Protein AF-A0A354ICP5-F1 (afdb_monomer_lite)

Structure (mmCIF, N/CA/C/O backbone):
data_AF-A0A354ICP5-F1
#
_entry.id   AF-A0A354ICP5-F1
#
loop_
_atom_site.group_PDB
_atom_site.id
_atom_site.type_symbol
_atom_site.label_atom_id
_atom_site.label_alt_id
_atom_site.label_comp_id
_atom_site.label_asym_id
_atom_site.label_entity_id
_atom_site.label_seq_id
_atom_site.pdbx_PDB_ins_code
_atom_site.Cartn_x
_atom_site.Cartn_y
_atom_site.Cartn_z
_atom_site.occupancy
_atom_site.B_iso_or_equiv
_atom_site.auth_seq_id
_atom_site.auth_comp_id
_atom_site.auth_asym_id
_atom_site.auth_atom_id
_atom_site.pdbx_PDB_model_num
ATOM 1 N N . MET A 1 1 ? 1.764 -1.851 -24.083 1.00 85.00 1 MET A N 1
ATOM 2 C CA . MET A 1 1 ? 2.693 -2.368 -23.046 1.00 85.00 1 MET A CA 1
ATOM 3 C C . MET A 1 1 ? 3.494 -3.613 -23.443 1.00 85.00 1 MET A C 1
ATOM 5 O O . MET A 1 1 ? 4.704 -3.567 -23.274 1.00 85.00 1 MET A O 1
ATOM 9 N N . ASP A 1 2 ? 2.930 -4.694 -24.004 1.00 88.31 2 ASP A N 1
ATOM 10 C CA . ASP A 1 2 ? 3.729 -5.892 -24.382 1.00 88.31 2 ASP A CA 1
ATOM 11 C C . ASP A 1 2 ? 4.904 -5.608 -25.337 1.00 88.31 2 ASP A C 1
ATOM 13 O O . ASP A 1 2 ? 5.975 -6.212 -25.232 1.00 88.31 2 ASP A O 1
ATOM 17 N N . SER A 1 3 ? 4.708 -4.691 -26.286 1.00 91.25 3 SER A N 1
ATOM 18 C CA . SER A 1 3 ? 5.751 -4.216 -27.202 1.00 91.25 3 SER A CA 1
ATOM 19 C C . SER A 1 3 ? 6.897 -3.532 -26.452 1.00 91.25 3 SER A C 1
ATOM 21 O O . SER A 1 3 ? 8.060 -3.849 -26.693 1.00 91.25 3 SER A O 1
ATOM 23 N N . ILE A 1 4 ? 6.563 -2.663 -25.498 1.00 94.25 4 ILE A N 1
ATOM 24 C CA . ILE A 1 4 ? 7.520 -1.958 -24.640 1.00 94.25 4 ILE A CA 1
ATOM 25 C C . ILE A 1 4 ? 8.274 -2.939 -23.759 1.00 94.25 4 ILE A C 1
ATOM 27 O O . ILE A 1 4 ? 9.495 -2.888 -23.717 1.00 94.25 4 ILE A O 1
ATOM 31 N N . LYS A 1 5 ? 7.584 -3.891 -23.122 1.00 94.50 5 LYS A N 1
ATOM 32 C CA . LYS A 1 5 ? 8.232 -4.918 -22.297 1.00 94.50 5 LYS A CA 1
ATOM 33 C C . LYS A 1 5 ? 9.340 -5.641 -23.066 1.00 94.50 5 LYS A C 1
ATOM 35 O O . LYS A 1 5 ? 10.443 -5.822 -22.556 1.00 94.50 5 LYS A O 1
ATOM 40 N N . LYS A 1 6 ? 9.066 -6.035 -24.315 1.00 95.38 6 LYS A N 1
ATOM 41 C CA . LYS A 1 6 ? 10.058 -6.688 -25.187 1.00 95.38 6 LYS A CA 1
ATOM 42 C C . LYS A 1 6 ? 11.230 -5.765 -25.530 1.00 95.38 6 LYS A C 1
ATOM 44 O O . LYS A 1 6 ? 12.368 -6.233 -25.542 1.00 95.38 6 LYS A O 1
ATOM 49 N N . ASP A 1 7 ? 10.962 -4.491 -25.808 1.00 96.88 7 ASP A N 1
ATOM 50 C CA . ASP A 1 7 ? 11.997 -3.492 -26.099 1.00 96.88 7 ASP A CA 1
ATOM 51 C C . ASP A 1 7 ? 12.900 -3.232 -24.886 1.00 96.88 7 ASP A C 1
ATOM 53 O O . ASP A 1 7 ? 14.121 -3.317 -24.988 1.00 96.88 7 ASP A O 1
ATOM 57 N N . VAL A 1 8 ? 12.305 -3.045 -23.708 1.00 96.31 8 VAL A N 1
ATOM 58 C CA . VAL A 1 8 ? 13.006 -2.849 -22.434 1.00 96.31 8 VAL A CA 1
ATOM 59 C C . VAL A 1 8 ? 13.931 -4.022 -22.134 1.00 96.31 8 VAL A C 1
ATOM 61 O O . VAL A 1 8 ? 15.121 -3.811 -21.924 1.00 96.31 8 VAL A O 1
ATOM 64 N N . ILE A 1 9 ? 13.430 -5.262 -22.202 1.00 94.88 9 ILE A N 1
ATOM 65 C CA . ILE A 1 9 ? 14.241 -6.475 -21.981 1.00 94.88 9 ILE A CA 1
ATOM 66 C C . ILE A 1 9 ? 15.421 -6.545 -22.960 1.00 94.88 9 ILE A C 1
ATOM 68 O O . ILE A 1 9 ? 16.498 -7.042 -22.625 1.00 94.88 9 ILE A O 1
ATOM 72 N N . LYS A 1 10 ? 15.237 -6.071 -24.196 1.00 96.31 10 LYS A N 1
ATOM 73 C CA . LYS A 1 10 ? 16.318 -6.003 -25.181 1.00 96.31 10 LYS A CA 1
ATOM 74 C C . LYS A 1 10 ? 17.339 -4.922 -24.813 1.00 96.31 10 LYS A C 1
ATOM 76 O O . LYS A 1 10 ? 18.534 -5.195 -24.905 1.00 96.31 10 LYS A O 1
ATOM 81 N N . LYS A 1 11 ? 16.886 -3.736 -24.401 1.00 96.38 11 LYS A N 1
ATOM 82 C CA . LYS A 1 11 ? 17.723 -2.581 -24.036 1.00 96.38 11 LYS A CA 1
ATOM 83 C C . LYS A 1 11 ? 18.520 -2.788 -22.746 1.00 96.38 11 LYS A C 1
ATOM 85 O O . LYS A 1 11 ? 19.596 -2.219 -22.620 1.00 96.38 11 LYS A O 1
ATOM 90 N N . THR A 1 12 ? 18.030 -3.603 -21.814 1.00 96.12 12 THR A N 1
ATOM 91 C CA . THR A 1 12 ? 18.660 -3.828 -20.498 1.00 96.12 12 THR A CA 1
ATOM 92 C C . THR A 1 12 ? 19.559 -5.061 -20.448 1.00 96.12 12 THR A C 1
ATOM 94 O O . THR A 1 12 ? 20.250 -5.294 -19.454 1.00 96.12 12 THR A O 1
ATOM 97 N N . ARG A 1 13 ? 19.563 -5.883 -21.502 1.00 93.69 13 ARG A N 1
ATOM 98 C CA . ARG A 1 13 ? 20.260 -7.171 -21.513 1.00 93.69 13 ARG A CA 1
ATOM 99 C C . ARG A 1 13 ? 21.758 -7.012 -21.237 1.00 93.69 13 ARG A C 1
ATOM 101 O O . ARG A 1 13 ? 22.462 -6.320 -21.966 1.00 93.69 13 ARG A O 1
ATOM 108 N N . GLY A 1 14 ? 22.250 -7.742 -20.235 1.00 89.56 14 GLY A N 1
ATOM 109 C CA . GLY A 1 14 ? 23.670 -7.766 -19.864 1.00 89.56 14 GLY A CA 1
ATOM 110 C C . GLY A 1 14 ? 24.150 -6.514 -19.126 1.00 89.56 14 GLY A C 1
ATOM 111 O O . GLY A 1 14 ? 25.340 -6.394 -18.849 1.00 89.56 14 GLY A O 1
ATOM 112 N N . MET A 1 15 ? 23.247 -5.587 -18.804 1.00 94.06 15 MET A N 1
ATOM 113 C CA . MET A 1 15 ? 23.554 -4.421 -17.986 1.00 94.06 15 MET A CA 1
ATOM 114 C C . MET A 1 15 ? 23.329 -4.739 -16.508 1.00 94.06 15 MET A C 1
ATOM 116 O O . MET A 1 15 ? 22.441 -5.512 -16.151 1.00 94.06 15 MET A O 1
ATOM 120 N N . LYS A 1 16 ? 24.118 -4.104 -15.639 1.00 94.31 16 LYS A N 1
ATOM 121 C CA . LYS A 1 16 ? 23.901 -4.164 -14.194 1.00 94.31 16 LYS A CA 1
ATOM 122 C C . LYS A 1 16 ? 22.658 -3.344 -13.831 1.00 94.31 16 LYS A C 1
ATOM 124 O O . LYS A 1 16 ? 22.527 -2.211 -14.296 1.00 94.31 16 LYS A O 1
ATOM 129 N N . VAL A 1 17 ? 21.784 -3.910 -13.001 1.00 95.19 17 VAL A N 1
ATOM 130 C CA . VAL A 1 17 ? 20.626 -3.196 -12.449 1.00 95.19 17 VAL A CA 1
ATOM 131 C C . VAL A 1 17 ? 21.116 -2.028 -11.591 1.00 95.19 17 VAL A C 1
ATOM 133 O O . VAL A 1 17 ? 22.043 -2.179 -10.792 1.00 95.19 17 VAL A O 1
ATOM 136 N N . THR A 1 18 ? 20.542 -0.848 -11.810 1.00 94.94 18 THR A N 1
ATOM 137 C CA . THR A 1 18 ? 20.852 0.361 -11.042 1.00 94.94 18 THR A CA 1
ATOM 138 C C . THR A 1 18 ? 19.911 0.498 -9.855 1.00 94.94 18 THR A C 1
ATOM 140 O O . THR A 1 18 ? 18.782 0.014 -9.882 1.00 94.94 18 THR A O 1
ATOM 143 N N . GLU A 1 19 ? 20.350 1.227 -8.832 1.00 94.62 19 GLU A N 1
ATOM 144 C CA . GLU A 1 19 ? 19.537 1.508 -7.646 1.00 94.62 19 GLU A CA 1
ATOM 145 C C . GLU A 1 19 ? 18.194 2.173 -7.991 1.00 94.62 19 GLU A C 1
ATOM 147 O O . GLU A 1 19 ? 17.163 1.825 -7.421 1.00 94.62 19 GLU A O 1
ATOM 152 N N . GLN A 1 20 ? 18.182 3.032 -9.017 1.00 94.81 20 GLN A N 1
ATOM 153 C CA . GLN A 1 20 ? 16.980 3.689 -9.540 1.00 94.81 20 GLN A CA 1
ATOM 154 C C . GLN A 1 20 ? 15.865 2.695 -9.918 1.00 94.81 20 GLN A C 1
ATOM 156 O O . GLN A 1 20 ? 14.687 2.988 -9.732 1.00 94.81 20 GLN A O 1
ATOM 161 N N . VAL A 1 21 ? 16.219 1.502 -10.413 1.00 97.06 21 VAL A N 1
ATOM 162 C CA . VAL A 1 21 ? 15.249 0.445 -10.739 1.00 97.06 21 VAL A CA 1
ATOM 163 C C . VAL A 1 21 ? 14.587 -0.083 -9.468 1.00 97.06 21 VAL A C 1
ATOM 165 O O . VAL A 1 21 ? 13.366 -0.220 -9.430 1.00 97.06 21 VAL A O 1
ATOM 168 N N . TYR A 1 22 ? 15.365 -0.351 -8.417 1.00 97.00 22 TYR A N 1
ATOM 169 C CA . TYR A 1 22 ? 14.824 -0.806 -7.135 1.00 97.00 22 TYR A CA 1
ATOM 170 C C . TYR A 1 22 ? 13.916 0.260 -6.517 1.00 97.00 22 TYR A C 1
ATOM 172 O O . TYR A 1 22 ? 12.808 -0.051 -6.082 1.00 97.00 22 TYR A O 1
ATOM 180 N N . ILE A 1 23 ? 14.352 1.522 -6.553 1.00 95.31 23 ILE A N 1
ATOM 181 C CA . ILE A 1 23 ? 13.591 2.667 -6.046 1.00 95.31 23 ILE A CA 1
ATOM 182 C C . ILE A 1 23 ? 12.271 2.829 -6.803 1.00 95.31 23 ILE A C 1
ATOM 184 O O . ILE A 1 23 ? 11.239 3.050 -6.174 1.00 95.31 23 ILE A O 1
ATOM 188 N N . ALA A 1 24 ? 12.258 2.635 -8.124 1.00 96.31 24 ALA A N 1
ATOM 189 C CA . ALA A 1 24 ? 11.028 2.657 -8.913 1.00 96.31 24 ALA A CA 1
ATOM 190 C C . ALA A 1 24 ? 10.014 1.609 -8.431 1.00 96.31 24 ALA A C 1
ATOM 192 O O . ALA A 1 24 ? 8.844 1.931 -8.233 1.00 96.31 24 ALA A O 1
ATOM 193 N N . ILE A 1 25 ? 10.459 0.371 -8.184 1.00 97.31 25 ILE A N 1
ATOM 194 C CA . ILE A 1 25 ? 9.589 -0.696 -7.664 1.00 97.31 25 ILE A CA 1
ATOM 195 C C . ILE A 1 25 ? 9.065 -0.321 -6.276 1.00 97.31 25 ILE A C 1
ATOM 197 O O . ILE A 1 25 ? 7.859 -0.367 -6.049 1.00 97.31 25 ILE A O 1
ATOM 201 N N . ILE A 1 26 ? 9.953 0.082 -5.364 1.00 95.19 26 ILE A N 1
ATOM 202 C CA . ILE A 1 26 ? 9.606 0.489 -3.994 1.00 95.19 26 ILE A CA 1
ATOM 203 C C . ILE A 1 26 ? 8.574 1.625 -4.020 1.00 95.19 26 ILE A C 1
ATOM 205 O O . ILE A 1 26 ? 7.560 1.550 -3.328 1.00 95.19 26 ILE A O 1
ATOM 209 N N . GLN A 1 27 ? 8.763 2.636 -4.870 1.00 93.88 27 GLN A N 1
ATOM 210 C CA . GLN A 1 27 ? 7.805 3.728 -5.017 1.00 93.88 27 GLN A CA 1
ATOM 211 C C . GLN A 1 27 ? 6.435 3.224 -5.483 1.00 93.88 27 GLN A C 1
ATOM 213 O O . GLN A 1 27 ? 5.415 3.665 -4.956 1.00 93.88 27 GLN A O 1
ATOM 218 N N . MET A 1 28 ? 6.380 2.280 -6.429 1.00 95.50 28 MET A N 1
ATOM 219 C CA . MET A 1 28 ? 5.103 1.704 -6.869 1.00 95.50 28 MET A CA 1
ATOM 220 C C . MET A 1 28 ? 4.397 0.969 -5.726 1.00 95.50 28 MET A C 1
ATOM 222 O O . MET A 1 28 ? 3.179 1.069 -5.599 1.00 95.50 28 MET A O 1
ATOM 226 N N . LEU A 1 29 ? 5.139 0.292 -4.846 1.00 94.06 29 LEU A N 1
ATOM 227 C CA . LEU A 1 29 ? 4.560 -0.345 -3.661 1.00 94.06 29 LEU A CA 1
ATOM 228 C C . LEU A 1 29 ? 4.037 0.682 -2.650 1.00 94.06 29 LEU A C 1
ATOM 230 O O . LEU A 1 29 ? 2.930 0.509 -2.144 1.00 94.06 29 LEU A O 1
ATOM 234 N N . LYS A 1 30 ? 4.764 1.783 -2.403 1.00 91.38 30 LYS A N 1
ATOM 235 C CA . LYS A 1 30 ? 4.275 2.894 -1.560 1.00 91.38 30 LYS A CA 1
ATOM 236 C C . LYS A 1 30 ? 2.955 3.455 -2.089 1.00 91.38 30 LYS A C 1
ATOM 238 O O . LYS A 1 30 ? 1.997 3.588 -1.331 1.00 91.38 30 LYS A O 1
ATOM 243 N N . LEU A 1 31 ? 2.882 3.711 -3.396 1.00 91.81 31 LEU A N 1
ATOM 244 C CA . LEU A 1 31 ? 1.667 4.210 -4.041 1.00 91.81 31 LEU A CA 1
ATOM 245 C C . LEU A 1 31 ? 0.528 3.190 -4.004 1.00 91.81 31 LEU A C 1
ATOM 247 O O . LEU A 1 31 ? -0.610 3.560 -3.736 1.00 91.81 31 LEU A O 1
ATOM 251 N N . SER A 1 32 ? 0.823 1.906 -4.217 1.00 91.69 32 SER A N 1
ATOM 252 C CA . SER A 1 32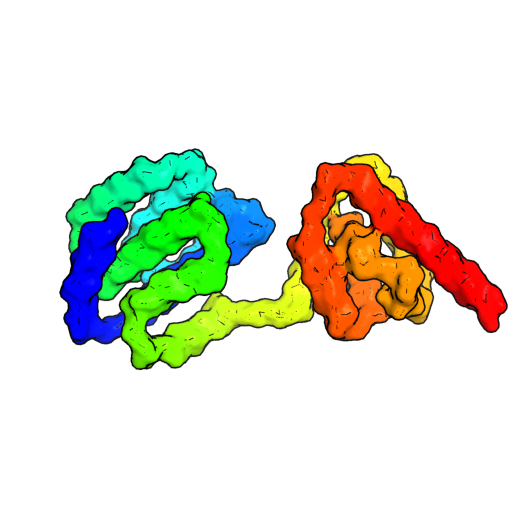 ? -0.163 0.830 -4.093 1.00 91.69 32 SER A CA 1
ATOM 253 C C . SER A 1 32 ? -0.734 0.745 -2.680 1.00 91.69 32 SER A C 1
ATOM 255 O O . SER A 1 32 ? -1.937 0.533 -2.527 1.00 91.69 32 SER A O 1
ATOM 257 N N . ARG A 1 33 ? 0.102 0.935 -1.654 1.00 86.88 33 ARG A N 1
ATOM 258 C CA . ARG A 1 33 ? -0.319 0.946 -0.251 1.00 86.88 33 ARG A CA 1
ATOM 259 C C . ARG A 1 33 ? -1.242 2.117 0.054 1.00 86.88 33 ARG A C 1
ATOM 261 O O . ARG A 1 33 ? -2.294 1.908 0.654 1.00 86.88 33 ARG A O 1
ATOM 268 N N . ALA A 1 34 ? -0.864 3.321 -0.377 1.00 84.56 34 ALA A N 1
ATOM 269 C CA . ALA A 1 34 ? -1.688 4.518 -0.227 1.00 84.56 34 ALA A CA 1
ATOM 270 C C . ALA A 1 34 ? -3.040 4.339 -0.935 1.00 84.56 34 ALA A C 1
ATOM 272 O O . ALA A 1 34 ? -4.093 4.488 -0.317 1.00 84.56 34 ALA A O 1
ATOM 273 N N . ALA A 1 35 ? -3.017 3.884 -2.193 1.00 83.06 35 ALA A N 1
ATOM 274 C CA . ALA A 1 35 ? -4.223 3.614 -2.969 1.00 83.06 35 ALA A CA 1
ATOM 275 C C . ALA A 1 35 ? -5.122 2.540 -2.333 1.00 83.06 35 ALA A C 1
ATOM 277 O O . ALA A 1 35 ? -6.344 2.640 -2.400 1.00 83.06 35 ALA A O 1
ATOM 278 N N . GLY A 1 36 ? -4.535 1.521 -1.699 1.00 76.94 36 GLY A N 1
ATOM 279 C CA . GLY A 1 36 ? -5.278 0.475 -0.999 1.00 76.94 36 GLY A CA 1
ATOM 280 C C . GLY A 1 36 ? -5.948 0.945 0.297 1.00 76.94 36 GLY A C 1
ATOM 281 O O . GLY A 1 36 ? -7.018 0.438 0.630 1.00 76.94 36 GLY A O 1
ATOM 282 N N . LYS A 1 37 ? -5.343 1.898 1.021 1.00 72.94 37 LYS A N 1
ATOM 283 C CA . LYS A 1 37 ? -5.894 2.459 2.269 1.00 72.94 37 LYS A CA 1
ATOM 284 C C . LYS A 1 37 ? -6.943 3.546 2.006 1.00 72.94 37 LYS A C 1
ATOM 286 O O . LYS A 1 37 ? -7.999 3.543 2.630 1.00 72.94 37 LYS A O 1
ATOM 291 N N . GLU A 1 38 ? -6.654 4.460 1.083 1.00 72.00 38 GLU A N 1
ATOM 292 C CA . GLU A 1 38 ? -7.381 5.731 0.924 1.00 72.00 38 GLU A CA 1
ATOM 293 C C . GLU A 1 38 ? -8.022 5.902 -0.467 1.00 72.00 38 GLU A C 1
ATOM 295 O O . GLU A 1 38 ? -8.708 6.890 -0.734 1.00 72.00 38 GLU A O 1
ATOM 300 N N . GLY A 1 39 ? -7.849 4.922 -1.359 1.00 77.62 39 GLY A N 1
ATOM 301 C CA . GLY A 1 39 ? -8.293 4.984 -2.751 1.00 77.62 39 GLY A CA 1
ATOM 302 C C . GLY A 1 39 ? -7.264 5.635 -3.680 1.00 77.62 39 GLY A C 1
ATOM 303 O O . GLY A 1 39 ? -6.326 6.300 -3.248 1.00 77.62 39 GLY A O 1
ATOM 304 N N . VAL A 1 40 ? -7.438 5.459 -4.995 1.00 84.94 40 VAL A N 1
ATOM 305 C CA . VAL A 1 40 ? -6.446 5.868 -6.015 1.00 84.94 40 VAL A CA 1
ATOM 306 C C . VAL A 1 40 ? -6.091 7.361 -5.997 1.00 84.94 40 VAL A C 1
ATOM 308 O O . VAL A 1 40 ? -4.965 7.711 -6.332 1.00 84.94 40 VAL A O 1
ATOM 311 N N . PHE A 1 41 ? -6.993 8.235 -5.536 1.00 84.75 41 PHE A N 1
ATOM 312 C CA . PHE A 1 41 ? -6.730 9.675 -5.400 1.00 84.75 41 PHE A CA 1
ATOM 313 C C . PHE A 1 41 ? -5.619 10.008 -4.394 1.00 84.75 41 PHE A C 1
ATOM 315 O O . PHE A 1 41 ? -4.968 11.043 -4.530 1.00 84.75 41 PHE A O 1
ATOM 322 N N . ALA A 1 42 ? -5.350 9.127 -3.426 1.00 82.62 42 ALA A N 1
ATOM 323 C CA . ALA A 1 42 ? -4.257 9.314 -2.476 1.00 82.62 42 ALA A CA 1
ATOM 324 C C . ALA A 1 42 ? -2.882 9.352 -3.166 1.00 82.62 42 ALA A C 1
ATOM 326 O O . ALA A 1 42 ? -1.968 10.018 -2.689 1.00 82.62 42 ALA A O 1
ATOM 327 N N . MET A 1 43 ? -2.743 8.711 -4.335 1.00 83.31 43 MET A N 1
ATOM 328 C CA . MET A 1 43 ? -1.510 8.754 -5.127 1.00 83.31 43 MET A CA 1
ATOM 329 C C . MET A 1 43 ? -1.199 10.164 -5.642 1.00 83.31 43 MET A C 1
ATOM 331 O O . MET A 1 43 ? -0.037 10.568 -5.673 1.00 83.31 43 MET A O 1
ATOM 335 N N . GLU A 1 44 ? -2.226 10.905 -6.070 1.00 82.06 44 GLU A N 1
ATOM 336 C CA . GLU A 1 44 ? -2.083 12.291 -6.526 1.00 82.06 44 GLU A CA 1
ATOM 337 C C . GLU A 1 44 ? -1.707 13.200 -5.355 1.00 82.06 44 GLU A C 1
ATOM 339 O O . GLU A 1 44 ? -0.754 13.966 -5.477 1.00 82.06 44 GLU A O 1
ATOM 344 N N . PHE A 1 45 ? -2.344 13.032 -4.196 1.00 75.75 45 PHE A N 1
ATOM 345 C CA . PHE A 1 45 ? -1.992 13.786 -2.993 1.00 75.75 45 PHE A CA 1
ATOM 346 C C . PHE A 1 45 ? -0.547 13.519 -2.528 1.00 75.75 45 PHE A C 1
ATOM 348 O O . PHE A 1 45 ? 0.209 14.447 -2.232 1.00 75.75 45 PHE A O 1
ATOM 355 N N . ASP A 1 46 ? -0.113 12.257 -2.497 1.00 74.88 46 ASP A N 1
ATOM 356 C CA . ASP A 1 46 ? 1.242 11.908 -2.061 1.00 74.88 46 ASP A CA 1
ATOM 357 C C . ASP A 1 46 ? 2.325 12.420 -3.019 1.00 74.88 46 ASP A C 1
ATOM 359 O O . ASP A 1 46 ? 3.342 12.952 -2.568 1.00 74.88 46 ASP A O 1
ATOM 363 N N . VAL A 1 47 ? 2.122 12.292 -4.333 1.00 73.44 47 VAL A N 1
ATOM 364 C CA . VAL A 1 47 ? 3.155 12.637 -5.324 1.00 73.44 47 VAL A CA 1
ATOM 365 C C . VAL A 1 47 ? 3.100 14.098 -5.748 1.00 73.44 47 VAL A C 1
ATOM 367 O O . VAL A 1 47 ? 4.147 14.729 -5.868 1.00 73.44 47 VAL A O 1
ATOM 370 N N . LEU A 1 48 ? 1.912 14.642 -6.002 1.00 71.12 48 LEU A N 1
ATOM 371 C CA . LEU A 1 48 ? 1.757 15.973 -6.595 1.00 71.12 48 LEU A CA 1
ATOM 372 C C . LEU A 1 48 ? 1.645 17.070 -5.543 1.00 71.12 48 LEU A C 1
ATOM 374 O O . LEU A 1 48 ? 2.228 18.135 -5.743 1.00 71.12 48 LEU A O 1
ATOM 378 N N . ASP A 1 49 ? 0.956 16.805 -4.434 1.00 68.00 49 ASP A N 1
ATOM 379 C CA . ASP A 1 49 ? 0.707 17.831 -3.416 1.00 68.00 49 ASP A CA 1
ATOM 380 C C . ASP A 1 49 ? 1.772 17.822 -2.313 1.00 68.00 49 ASP A C 1
ATOM 382 O O . ASP A 1 49 ? 2.189 18.883 -1.847 1.00 68.00 49 ASP A O 1
ATOM 386 N N . ASN A 1 50 ? 2.267 16.640 -1.933 1.00 70.44 50 ASN A N 1
ATOM 387 C CA . ASN A 1 50 ? 3.264 16.496 -0.866 1.00 70.44 50 ASN A CA 1
ATOM 388 C C . ASN A 1 50 ? 4.690 16.231 -1.359 1.00 70.44 50 ASN A C 1
ATOM 390 O O . ASN A 1 50 ? 5.603 16.157 -0.536 1.00 70.44 50 ASN A O 1
ATOM 394 N N . GLY A 1 51 ? 4.894 16.067 -2.671 1.00 65.81 51 GLY A N 1
ATOM 395 C CA . GLY A 1 51 ? 6.218 15.839 -3.251 1.00 65.81 51 GLY A CA 1
ATOM 396 C C . GLY A 1 51 ? 6.934 14.609 -2.688 1.00 65.81 51 GLY A C 1
ATOM 397 O O . GLY A 1 51 ? 8.159 14.594 -2.641 1.00 65.81 51 GLY A O 1
ATOM 398 N N . LYS A 1 52 ? 6.201 13.576 -2.245 1.00 75.69 52 LYS A N 1
ATOM 399 C CA . LYS A 1 52 ? 6.780 12.350 -1.660 1.00 75.69 52 LYS A CA 1
ATOM 400 C C . LYS A 1 52 ? 7.355 11.398 -2.715 1.00 75.69 52 LYS A C 1
ATOM 402 O O . LYS A 1 52 ? 7.386 10.184 -2.504 1.00 75.69 52 LYS A O 1
ATOM 407 N N . LEU A 1 53 ? 7.749 11.917 -3.874 1.00 81.81 53 LEU A N 1
ATOM 408 C CA . LEU A 1 53 ? 8.462 11.116 -4.851 1.00 81.81 53 LEU A CA 1
ATOM 409 C C . LEU A 1 53 ? 9.907 10.939 -4.380 1.00 81.81 53 LEU A C 1
ATOM 411 O O . LEU A 1 53 ? 10.519 11.882 -3.884 1.00 81.81 53 LEU A O 1
ATOM 415 N N . GLU A 1 54 ? 10.442 9.728 -4.512 1.00 83.94 54 GLU A N 1
ATOM 416 C CA . GLU A 1 54 ? 11.865 9.498 -4.264 1.00 83.94 54 GLU A CA 1
ATOM 417 C C . GLU A 1 54 ? 12.692 10.355 -5.245 1.00 83.94 54 GLU A C 1
ATOM 419 O O . GLU A 1 54 ? 12.419 10.293 -6.449 1.00 83.94 54 GLU A O 1
ATOM 424 N N . PRO A 1 55 ? 13.687 11.135 -4.777 1.00 84.38 55 PRO A N 1
ATOM 425 C CA . PRO A 1 55 ? 14.453 12.065 -5.617 1.00 84.38 55 PRO A CA 1
ATOM 426 C C . PRO A 1 55 ? 15.103 11.410 -6.838 1.00 84.38 55 PRO A C 1
ATOM 428 O O . PRO A 1 55 ? 15.286 12.027 -7.885 1.00 84.38 55 PRO A O 1
ATOM 431 N N . GLU A 1 56 ? 15.443 10.128 -6.724 1.00 87.94 56 GLU A N 1
ATOM 432 C CA . GLU A 1 56 ? 16.016 9.322 -7.794 1.00 87.94 56 GLU A CA 1
ATOM 433 C C . GLU A 1 56 ? 15.035 9.097 -8.962 1.00 87.94 56 GLU A C 1
ATOM 435 O O . GLU A 1 56 ? 15.446 8.593 -10.003 1.00 87.94 56 GLU A O 1
ATOM 440 N N . LEU A 1 57 ? 13.757 9.465 -8.820 1.00 87.31 57 LEU A N 1
ATOM 441 C CA . LEU A 1 57 ? 12.729 9.386 -9.860 1.00 87.31 57 LEU A CA 1
ATOM 442 C C . LEU A 1 57 ? 12.292 10.761 -10.397 1.00 87.31 57 LEU A C 1
ATOM 444 O O . LEU A 1 57 ? 11.389 10.814 -11.235 1.00 87.31 57 LEU A O 1
ATOM 448 N N . ASP A 1 58 ? 12.912 11.864 -9.963 1.00 82.56 58 ASP A N 1
ATOM 449 C CA . ASP A 1 58 ? 12.539 13.227 -10.382 1.00 82.56 58 ASP A CA 1
ATOM 450 C C . ASP A 1 58 ? 12.680 13.453 -11.901 1.00 82.56 58 ASP A C 1
ATOM 452 O O . ASP A 1 58 ? 11.965 14.259 -12.503 1.00 82.56 58 ASP A O 1
ATOM 456 N N . ASP A 1 59 ? 13.582 12.720 -12.554 1.00 81.94 59 ASP A N 1
ATOM 457 C CA . ASP A 1 59 ? 13.802 12.744 -14.002 1.00 81.94 59 ASP A CA 1
ATOM 458 C C . ASP A 1 59 ? 12.784 11.896 -14.792 1.00 81.94 59 ASP A C 1
ATOM 460 O O . ASP A 1 59 ? 12.672 12.008 -16.023 1.00 81.94 59 ASP A O 1
ATOM 464 N N . ILE A 1 60 ? 11.970 11.093 -14.101 1.00 84.25 60 ILE A N 1
ATOM 465 C CA . ILE A 1 60 ? 10.925 10.246 -14.682 1.00 84.25 60 ILE A CA 1
ATOM 466 C C . ILE A 1 60 ? 9.654 11.071 -14.891 1.00 84.25 60 ILE A C 1
ATOM 468 O O . ILE A 1 60 ? 8.601 10.874 -14.287 1.00 84.25 60 ILE A O 1
ATOM 472 N N . THR A 1 61 ? 9.751 12.003 -15.836 1.00 80.06 61 THR A N 1
ATOM 473 C CA . THR A 1 61 ? 8.710 12.997 -16.160 1.00 80.06 61 THR A CA 1
ATOM 474 C C . THR A 1 61 ? 7.337 12.418 -16.526 1.00 80.06 61 THR A C 1
ATOM 476 O O . THR A 1 61 ? 6.337 13.137 -16.495 1.00 80.06 61 THR A O 1
ATOM 479 N N . ILE A 1 62 ? 7.257 11.129 -16.875 1.00 86.00 62 ILE A N 1
ATOM 480 C CA . ILE A 1 62 ? 5.993 10.449 -17.187 1.00 86.00 62 ILE A CA 1
ATOM 481 C C . ILE A 1 62 ? 5.143 10.170 -15.941 1.00 86.00 62 ILE A C 1
ATOM 483 O O . ILE A 1 62 ? 3.924 10.048 -16.052 1.00 86.00 62 ILE A O 1
ATOM 487 N N . LEU A 1 63 ? 5.763 10.095 -14.762 1.00 87.81 63 LEU A N 1
ATOM 488 C CA . LEU A 1 63 ? 5.124 9.606 -13.547 1.00 87.81 63 LEU A CA 1
ATOM 489 C C . LEU A 1 63 ? 3.980 10.517 -13.052 1.00 87.81 63 LEU A C 1
ATOM 491 O O . LEU A 1 63 ? 2.869 10.005 -12.899 1.00 87.81 63 LEU A O 1
ATOM 495 N N . PRO A 1 64 ? 4.156 11.850 -12.909 1.00 88.31 64 PRO A N 1
ATOM 496 C CA . PRO A 1 64 ? 3.054 12.751 -12.547 1.00 88.31 64 PRO A CA 1
ATOM 497 C C . PRO A 1 64 ? 1.852 12.654 -13.494 1.00 88.31 64 PRO A C 1
ATOM 499 O O . PRO A 1 64 ? 0.699 12.672 -13.068 1.00 88.31 64 PRO A O 1
ATOM 502 N N . MET A 1 65 ? 2.120 12.539 -14.797 1.00 89.56 65 MET A N 1
ATOM 503 C CA . MET A 1 65 ? 1.080 12.440 -15.820 1.00 89.56 65 MET A CA 1
ATOM 504 C C . MET A 1 65 ? 0.331 11.110 -15.719 1.00 89.56 65 MET A C 1
ATOM 506 O O . MET A 1 65 ? -0.896 11.106 -15.747 1.00 89.56 65 MET A O 1
ATOM 510 N N . ALA A 1 66 ? 1.052 9.996 -15.577 1.00 92.62 66 ALA A N 1
ATOM 511 C CA . ALA A 1 66 ? 0.455 8.674 -15.443 1.00 92.62 66 ALA A CA 1
ATOM 512 C C . ALA A 1 66 ? -0.456 8.587 -14.204 1.00 92.62 66 ALA A C 1
ATOM 514 O O . ALA A 1 66 ? -1.576 8.086 -14.307 1.00 92.62 66 ALA A O 1
ATOM 515 N N . ILE A 1 67 ? -0.024 9.149 -13.068 1.00 91.44 67 ILE A N 1
ATOM 516 C CA . ILE A 1 67 ? -0.833 9.216 -11.841 1.00 91.44 67 ILE A CA 1
ATOM 517 C C . ILE A 1 67 ? -2.133 9.984 -12.091 1.00 91.44 67 ILE A C 1
ATOM 519 O O . ILE A 1 67 ? -3.205 9.464 -11.788 1.00 91.44 67 ILE A O 1
ATOM 523 N N . ARG A 1 68 ? -2.070 11.172 -12.710 1.00 89.75 68 ARG A N 1
ATOM 524 C CA . ARG A 1 68 ? -3.272 11.970 -13.028 1.00 89.75 68 ARG A CA 1
ATOM 525 C C . ARG A 1 68 ? -4.239 11.246 -13.947 1.00 89.75 68 ARG A C 1
ATOM 527 O O . ARG A 1 68 ? -5.447 11.355 -13.764 1.00 89.75 68 ARG A O 1
ATOM 534 N N . CYS A 1 69 ? -3.731 10.517 -14.940 1.00 90.75 69 CYS A N 1
ATOM 535 C CA . CYS A 1 69 ? -4.585 9.739 -15.830 1.00 90.75 69 CYS A CA 1
ATOM 536 C C . CYS A 1 69 ? -5.384 8.688 -15.046 1.00 90.75 69 CYS A C 1
ATOM 538 O O . CYS A 1 69 ? -6.600 8.609 -15.208 1.00 90.75 69 CYS A O 1
ATOM 540 N N . VAL A 1 70 ? -4.725 7.930 -14.166 1.00 90.19 70 VAL A N 1
ATOM 541 C CA . VAL A 1 70 ? -5.393 6.912 -13.342 1.00 90.19 70 VAL A CA 1
ATOM 542 C C . VAL A 1 70 ? -6.347 7.538 -12.323 1.00 90.19 70 VAL A C 1
ATOM 544 O O . VAL A 1 70 ? -7.498 7.114 -12.239 1.00 90.19 70 VAL A O 1
ATOM 547 N N . CYS A 1 71 ? -5.922 8.578 -11.599 1.00 88.12 71 CYS A N 1
ATOM 548 C CA . CYS A 1 71 ? -6.768 9.267 -10.616 1.00 88.12 71 CYS A CA 1
ATOM 549 C C . CYS A 1 71 ? -7.999 9.903 -11.278 1.00 88.12 71 CYS A C 1
ATOM 551 O O . CYS A 1 71 ? -9.098 9.853 -10.736 1.00 88.12 71 CYS A O 1
ATOM 553 N N . GLY A 1 72 ? -7.851 10.423 -12.498 1.00 87.12 72 GLY A N 1
ATOM 554 C CA . GLY A 1 72 ? -8.949 10.960 -13.301 1.00 87.12 72 GLY A CA 1
ATOM 555 C C . GLY A 1 72 ? -9.924 9.913 -13.852 1.00 87.12 72 GLY A C 1
ATOM 556 O O . GLY A 1 72 ? -10.837 10.286 -14.587 1.00 87.12 72 GLY A O 1
ATOM 557 N N . GLY A 1 73 ? -9.743 8.623 -13.545 1.00 86.31 73 GLY A N 1
ATOM 558 C CA . GLY A 1 73 ? -10.608 7.544 -14.024 1.00 86.31 73 GLY A CA 1
ATOM 559 C C . GLY A 1 73 ? -10.484 7.292 -15.527 1.00 86.31 73 GLY A C 1
ATOM 560 O O . GLY A 1 73 ? -11.463 6.913 -16.170 1.00 86.31 73 GLY A O 1
ATOM 561 N N . MET A 1 74 ? -9.306 7.546 -16.109 1.00 91.38 74 MET A N 1
ATOM 562 C CA . MET A 1 74 ? -9.059 7.282 -17.524 1.00 91.38 74 MET A CA 1
ATOM 563 C C . MET A 1 74 ? -9.240 5.796 -17.836 1.00 91.38 74 MET A C 1
ATOM 565 O O . MET A 1 74 ? -8.760 4.927 -17.110 1.00 91.38 74 MET A O 1
ATOM 569 N N . ASP A 1 75 ? -9.888 5.520 -18.964 1.00 91.94 75 ASP A N 1
ATOM 570 C CA . ASP A 1 75 ? -10.005 4.163 -19.481 1.00 91.94 75 ASP A CA 1
ATOM 571 C C . ASP A 1 75 ? -8.610 3.520 -19.691 1.00 91.94 75 ASP A C 1
ATOM 573 O O . ASP A 1 75 ? -7.709 4.173 -20.239 1.00 91.94 75 ASP A O 1
ATOM 577 N N . PRO A 1 76 ? -8.408 2.247 -19.298 1.00 89.81 76 PRO A N 1
ATOM 578 C CA . PRO A 1 76 ? -7.109 1.582 -19.390 1.00 89.81 76 PRO A CA 1
ATOM 579 C C . PRO A 1 76 ? -6.522 1.488 -20.805 1.00 89.81 76 PRO A C 1
ATOM 581 O O . PRO A 1 76 ? -5.297 1.451 -20.953 1.00 89.81 76 PRO A O 1
ATOM 584 N N . GLU A 1 77 ? -7.351 1.431 -21.851 1.00 92.50 77 GLU A N 1
ATOM 585 C CA . GLU A 1 77 ? -6.869 1.384 -23.235 1.00 92.50 77 GLU A CA 1
ATOM 586 C C . GLU A 1 77 ? -6.299 2.737 -23.656 1.00 92.50 77 GLU A C 1
ATOM 588 O O . GLU A 1 77 ? -5.191 2.796 -24.194 1.00 92.50 77 GLU A O 1
ATOM 593 N N . TRP A 1 78 ? -6.995 3.829 -23.324 1.00 93.81 78 TRP A N 1
ATOM 594 C CA . TRP A 1 78 ? -6.504 5.189 -23.566 1.00 93.81 78 TRP A CA 1
ATOM 595 C C . TRP A 1 78 ? -5.249 5.497 -22.751 1.00 93.81 78 TRP A C 1
ATOM 597 O O . TRP A 1 78 ? -4.299 6.072 -23.285 1.00 93.81 78 TRP A O 1
ATOM 607 N N . PHE A 1 79 ? -5.205 5.064 -21.488 1.00 93.62 79 PHE A N 1
ATOM 608 C CA . PHE A 1 79 ? -4.002 5.167 -20.665 1.00 93.62 79 PHE A CA 1
ATOM 609 C C . PHE A 1 79 ? -2.814 4.489 -21.351 1.00 93.62 79 PHE A C 1
ATOM 611 O O . PHE A 1 79 ? -1.758 5.103 -21.525 1.00 93.62 79 PHE A O 1
ATOM 618 N N . ARG A 1 80 ? -2.999 3.239 -21.792 1.00 92.56 80 ARG A N 1
ATOM 619 C CA . ARG A 1 80 ? -1.958 2.462 -22.467 1.00 92.56 80 ARG A CA 1
ATOM 620 C C . ARG A 1 80 ? -1.479 3.141 -23.743 1.00 92.56 80 ARG A C 1
ATOM 622 O O . ARG A 1 80 ? -0.275 3.222 -23.935 1.00 92.56 80 ARG A O 1
ATOM 629 N N . GLU A 1 81 ? -2.379 3.641 -24.583 1.00 94.44 81 GLU A N 1
ATOM 630 C CA . GLU A 1 81 ? -2.012 4.307 -25.840 1.00 94.44 81 GLU A CA 1
ATOM 631 C C . GLU A 1 81 ? -1.161 5.565 -25.597 1.00 94.44 81 GLU A C 1
ATOM 633 O O . GLU A 1 81 ? -0.138 5.782 -26.255 1.00 94.44 81 GLU A O 1
ATOM 638 N N . ILE A 1 82 ? -1.538 6.382 -24.605 1.00 93.94 82 ILE A N 1
ATOM 639 C CA . ILE A 1 82 ? -0.793 7.596 -24.248 1.00 93.94 82 ILE A CA 1
ATOM 640 C C . ILE A 1 82 ? 0.582 7.230 -23.683 1.00 93.94 82 ILE A C 1
ATOM 642 O O . ILE A 1 82 ? 1.585 7.810 -24.106 1.00 93.94 82 ILE A O 1
ATOM 646 N N . MET A 1 83 ? 0.645 6.278 -22.746 1.00 94.19 83 MET A N 1
ATOM 647 C CA . MET A 1 83 ? 1.911 5.833 -22.156 1.00 94.19 83 MET A CA 1
ATOM 648 C C . MET A 1 83 ? 2.825 5.207 -23.208 1.00 94.19 83 MET A C 1
ATOM 650 O O . MET A 1 83 ? 4.006 5.553 -23.272 1.00 94.19 83 MET A O 1
ATOM 654 N N . ASP A 1 84 ? 2.271 4.360 -24.079 1.00 93.88 84 ASP A N 1
ATOM 655 C CA . ASP A 1 84 ? 3.035 3.707 -25.132 1.00 93.88 84 ASP A CA 1
ATOM 656 C C . ASP A 1 84 ? 3.637 4.764 -26.076 1.00 93.88 84 ASP A C 1
ATOM 658 O O . ASP A 1 84 ? 4.841 4.764 -26.336 1.00 93.88 84 ASP A O 1
ATOM 662 N N . THR A 1 85 ? 2.835 5.742 -26.510 1.00 94.44 85 THR A N 1
ATOM 663 C CA . THR A 1 85 ? 3.301 6.864 -27.342 1.00 94.44 85 THR A CA 1
ATOM 664 C C . THR A 1 85 ? 4.411 7.662 -26.659 1.00 94.44 85 THR A C 1
ATOM 666 O O . THR A 1 85 ? 5.425 7.992 -27.276 1.00 94.44 85 THR A O 1
ATOM 669 N N . LYS A 1 86 ? 4.245 7.980 -25.372 1.00 93.75 86 LYS A N 1
ATOM 670 C CA . LYS A 1 86 ? 5.221 8.771 -24.611 1.00 93.75 86 LYS A CA 1
ATOM 671 C C . LYS A 1 86 ? 6.550 8.043 -24.459 1.00 93.75 86 LYS A C 1
ATOM 673 O O . LYS A 1 86 ? 7.590 8.680 -24.615 1.00 93.75 86 LYS A O 1
ATOM 678 N N . TYR A 1 87 ? 6.516 6.733 -24.225 1.00 94.75 87 TYR A N 1
ATOM 679 C CA . TYR A 1 87 ? 7.712 5.899 -24.192 1.00 94.75 87 TYR A CA 1
ATOM 680 C C . TYR A 1 87 ? 8.472 5.952 -25.521 1.00 94.75 87 TYR A C 1
ATOM 682 O O . TYR A 1 87 ? 9.665 6.243 -25.526 1.00 94.75 87 TYR A O 1
ATOM 690 N N . TRP A 1 88 ? 7.789 5.742 -26.651 1.00 95.62 88 TRP A N 1
ATOM 691 C CA . TRP A 1 88 ? 8.437 5.730 -27.969 1.00 95.62 88 TRP A CA 1
ATOM 692 C C . TRP A 1 88 ? 8.983 7.095 -28.393 1.00 95.62 88 TRP A C 1
ATOM 694 O O . TRP A 1 88 ? 10.019 7.154 -29.046 1.00 95.62 88 TRP A O 1
ATOM 704 N N . VAL A 1 89 ? 8.323 8.192 -28.012 1.00 94.81 89 VAL A N 1
ATOM 705 C CA . VAL A 1 89 ? 8.815 9.554 -28.289 1.00 94.81 89 VAL A CA 1
ATOM 706 C C . VAL A 1 89 ? 10.049 9.889 -27.451 1.00 94.81 89 VAL A C 1
ATOM 708 O O . VAL A 1 89 ? 10.965 10.541 -27.946 1.00 94.81 89 VAL A O 1
ATOM 711 N N . LYS A 1 90 ? 10.070 9.474 -26.180 1.00 93.69 90 LYS A N 1
ATOM 712 C CA . LYS A 1 90 ? 11.214 9.685 -25.283 1.00 93.69 90 LYS A CA 1
ATOM 713 C C . LYS A 1 90 ? 12.398 8.785 -25.649 1.00 93.69 90 LYS A C 1
ATOM 715 O O . LYS A 1 90 ? 13.534 9.202 -25.448 1.00 93.69 90 LYS A O 1
ATOM 720 N N . ASP A 1 91 ? 12.113 7.584 -26.152 1.00 95.06 91 ASP A N 1
ATOM 721 C CA . ASP A 1 91 ? 13.068 6.519 -26.472 1.00 95.06 91 ASP A CA 1
ATOM 722 C C . ASP A 1 91 ? 14.133 6.315 -25.373 1.00 95.06 91 ASP A C 1
ATOM 724 O O . ASP A 1 91 ? 15.336 6.443 -25.628 1.00 95.06 91 ASP A O 1
ATOM 728 N N . PRO A 1 92 ? 13.718 6.024 -24.122 1.00 94.44 92 PRO A N 1
ATOM 729 C CA . PRO A 1 92 ? 14.663 5.835 -23.028 1.00 94.44 92 PRO A CA 1
ATOM 730 C C . PRO A 1 92 ? 15.568 4.627 -23.307 1.00 94.44 92 PRO A C 1
ATOM 732 O O . PRO A 1 92 ? 15.168 3.667 -23.981 1.00 94.44 92 PRO A O 1
ATOM 735 N N . GLN A 1 93 ? 16.794 4.665 -22.782 1.00 94.88 93 GLN A N 1
ATOM 736 C CA . GLN A 1 93 ? 17.825 3.654 -23.046 1.00 94.88 93 GLN A CA 1
ATOM 737 C C . GLN A 1 93 ? 18.255 2.926 -21.769 1.00 94.88 93 GLN A C 1
ATOM 739 O O . GLN A 1 93 ? 18.199 3.468 -20.667 1.00 94.88 93 GLN A O 1
ATOM 744 N N . GLY A 1 94 ? 18.722 1.684 -21.917 1.00 95.56 94 GLY A N 1
ATOM 745 C CA . GLY A 1 94 ? 19.276 0.902 -20.810 1.00 95.56 94 GLY A CA 1
ATOM 746 C C . GLY A 1 94 ? 18.335 0.787 -19.606 1.00 95.56 94 GLY A C 1
ATOM 747 O O . GLY A 1 94 ? 17.165 0.445 -19.760 1.00 95.56 94 GLY A O 1
ATOM 748 N N . MET A 1 95 ? 18.846 1.072 -18.404 1.00 95.75 95 MET A N 1
ATOM 749 C CA . MET A 1 95 ? 18.064 0.988 -17.160 1.00 95.75 95 MET A CA 1
ATOM 750 C C . MET A 1 95 ? 17.003 2.088 -17.026 1.00 95.75 95 MET A C 1
ATOM 752 O O . MET A 1 95 ? 15.977 1.836 -16.403 1.00 95.75 95 MET A O 1
ATOM 756 N N . GLU A 1 96 ? 17.171 3.246 -17.677 1.00 95.06 96 GLU A N 1
ATOM 757 C CA . GLU A 1 96 ? 16.119 4.277 -17.731 1.00 95.06 96 GLU A CA 1
ATOM 758 C C . GLU A 1 96 ? 14.859 3.706 -18.400 1.00 95.06 96 GLU A C 1
ATOM 760 O O . GLU A 1 96 ? 13.750 3.879 -17.902 1.00 95.06 96 GLU A O 1
ATOM 765 N N . ALA A 1 97 ? 15.016 2.928 -19.481 1.00 95.81 97 ALA A N 1
ATOM 766 C CA . ALA A 1 97 ? 13.888 2.255 -20.130 1.00 95.81 97 ALA A CA 1
ATOM 767 C C . ALA A 1 97 ? 13.150 1.299 -19.182 1.00 95.81 97 ALA A C 1
ATOM 769 O O . ALA A 1 97 ? 11.921 1.216 -19.238 1.00 95.81 97 ALA A O 1
ATOM 770 N N . LEU A 1 98 ? 13.882 0.600 -18.310 1.00 96.81 98 LEU A N 1
ATOM 771 C CA . LEU A 1 98 ? 13.292 -0.285 -17.310 1.00 96.81 98 LEU A CA 1
ATOM 772 C C . LEU A 1 98 ? 12.529 0.490 -16.239 1.00 96.81 98 LEU A C 1
ATOM 774 O O . LEU A 1 98 ? 11.402 0.116 -15.927 1.00 96.81 98 LEU A O 1
ATOM 778 N N . VAL A 1 99 ? 13.100 1.586 -15.736 1.00 96.31 99 VAL A N 1
ATOM 779 C CA . VAL A 1 99 ? 12.433 2.472 -14.772 1.00 96.31 99 VAL A CA 1
ATOM 780 C C . VAL A 1 99 ? 11.133 3.024 -15.353 1.00 96.31 99 VAL A C 1
ATOM 782 O O . VAL A 1 99 ? 10.086 2.915 -14.719 1.00 96.31 99 VAL A O 1
ATOM 785 N N . TYR A 1 100 ? 11.159 3.528 -16.592 1.00 95.50 100 TYR A N 1
ATOM 786 C CA . TYR A 1 100 ? 9.950 3.997 -17.276 1.00 95.50 100 TYR A CA 1
ATOM 787 C C . TYR A 1 100 ? 8.886 2.900 -17.353 1.00 95.50 100 TYR A C 1
ATOM 789 O O . TYR A 1 100 ? 7.724 3.152 -17.040 1.00 95.50 100 TYR A O 1
ATOM 797 N N . TYR A 1 101 ? 9.268 1.683 -17.748 1.00 96.25 101 TYR A N 1
ATOM 798 C CA . TYR A 1 101 ? 8.329 0.568 -17.837 1.00 96.25 101 TYR A CA 1
ATOM 799 C C . TYR A 1 101 ? 7.746 0.178 -16.478 1.00 96.25 101 TYR A C 1
ATOM 801 O O . TYR A 1 101 ? 6.531 0.045 -16.378 1.00 96.25 101 TYR A O 1
ATOM 809 N N . ILE A 1 102 ? 8.573 0.064 -15.435 1.00 97.00 102 ILE A N 1
ATOM 810 C CA . ILE A 1 102 ? 8.127 -0.238 -14.065 1.00 97.00 102 ILE A CA 1
ATOM 811 C C . ILE A 1 102 ? 7.113 0.797 -13.583 1.00 97.00 102 ILE A C 1
ATOM 813 O O . ILE A 1 102 ? 6.064 0.425 -13.067 1.00 97.00 102 ILE A O 1
ATOM 817 N N . CYS A 1 103 ? 7.392 2.083 -13.789 1.00 95.62 103 CYS A N 1
ATOM 818 C CA . CYS A 1 103 ? 6.498 3.164 -13.390 1.00 95.62 103 CYS A CA 1
ATOM 819 C C . CYS A 1 103 ? 5.165 3.127 -14.155 1.00 95.62 103 CYS A C 1
ATOM 821 O O . CYS A 1 103 ? 4.101 3.258 -13.553 1.00 95.62 103 CYS A O 1
ATOM 823 N N . MET A 1 104 ? 5.201 2.928 -15.477 1.00 95.31 104 MET A N 1
ATOM 824 C CA . MET A 1 104 ? 3.990 2.862 -16.304 1.00 95.31 104 MET A CA 1
ATOM 825 C C . MET A 1 104 ? 3.134 1.630 -15.980 1.00 95.31 104 MET A C 1
ATOM 827 O O . MET A 1 104 ? 1.927 1.762 -15.773 1.00 95.31 104 MET A O 1
ATOM 831 N N . ASP A 1 105 ? 3.747 0.444 -15.942 1.00 95.69 105 ASP A N 1
ATOM 832 C CA . ASP A 1 105 ? 3.065 -0.826 -15.663 1.00 95.69 105 ASP A CA 1
ATOM 833 C C . ASP A 1 105 ? 2.551 -0.835 -14.219 1.00 95.69 105 ASP A C 1
ATOM 835 O O . ASP A 1 105 ? 1.393 -1.158 -13.966 1.00 95.69 105 ASP A O 1
ATOM 839 N N . GLY A 1 106 ? 3.366 -0.352 -13.277 1.00 96.38 106 GLY A N 1
ATOM 840 C CA . GLY A 1 106 ? 3.003 -0.238 -11.871 1.00 96.38 106 GLY A CA 1
ATOM 841 C C . GLY A 1 106 ? 1.788 0.654 -11.642 1.00 96.38 106 GLY A C 1
ATOM 842 O O . GLY A 1 106 ? 0.810 0.205 -11.047 1.00 96.38 106 GLY A O 1
ATOM 843 N N . ILE A 1 107 ? 1.785 1.875 -12.184 1.00 95.31 107 ILE A N 1
ATOM 844 C CA . ILE A 1 107 ? 0.623 2.774 -12.098 1.00 95.31 107 ILE A CA 1
ATOM 845 C C . ILE A 1 107 ? -0.609 2.156 -12.764 1.00 95.31 107 ILE A C 1
ATOM 847 O O . ILE A 1 107 ? -1.702 2.223 -12.200 1.00 95.31 107 ILE A O 1
ATOM 851 N N . SER A 1 108 ? -0.448 1.519 -13.930 1.00 94.81 108 SER A N 1
ATOM 852 C CA . SER A 1 108 ? -1.557 0.840 -14.607 1.00 94.81 108 SER A CA 1
ATOM 853 C C . SER A 1 108 ? -2.180 -0.238 -13.723 1.00 94.81 108 SER A C 1
ATOM 855 O O . SER A 1 108 ? -3.404 -0.359 -13.679 1.00 94.81 108 SER A O 1
ATOM 857 N N . MET A 1 109 ? -1.351 -1.033 -13.042 1.00 94.88 109 MET A N 1
ATOM 858 C CA . MET A 1 109 ? -1.805 -2.121 -12.180 1.00 94.88 109 MET A CA 1
ATOM 859 C C . MET A 1 109 ? -2.449 -1.606 -10.889 1.00 94.88 109 MET A C 1
ATOM 861 O O . MET A 1 109 ? -3.459 -2.158 -10.451 1.00 94.88 109 MET A O 1
ATOM 865 N N . ILE A 1 110 ? -1.930 -0.521 -10.310 1.00 94.06 110 ILE A N 1
ATOM 866 C CA . ILE A 1 110 ? -2.566 0.142 -9.162 1.00 94.06 110 ILE A CA 1
ATOM 867 C C . ILE A 1 110 ? -3.949 0.675 -9.559 1.00 94.06 110 ILE A C 1
ATOM 869 O O . ILE A 1 110 ? -4.912 0.479 -8.822 1.00 94.06 110 ILE A O 1
ATOM 873 N N . GLY A 1 111 ? -4.078 1.272 -10.748 1.00 89.62 111 GLY A N 1
ATOM 874 C CA . GLY A 1 111 ? -5.348 1.802 -11.252 1.00 89.62 111 GLY A CA 1
ATOM 875 C C . GLY A 1 111 ? -6.454 0.757 -11.415 1.00 89.62 111 GLY A C 1
ATOM 876 O O . GLY A 1 111 ? -7.626 1.078 -11.239 1.00 89.62 111 GLY A O 1
ATOM 877 N N . VAL A 1 112 ? -6.098 -0.502 -11.689 1.00 89.75 112 VAL A N 1
ATOM 878 C CA . VAL A 1 112 ? -7.057 -1.625 -11.735 1.00 89.75 112 VAL A CA 1
ATOM 879 C C . VAL A 1 112 ? -7.235 -2.329 -10.382 1.00 89.75 112 VAL A C 1
ATOM 881 O O . VAL A 1 112 ? -7.916 -3.350 -10.310 1.00 89.75 112 VAL A O 1
ATOM 884 N N . GLY A 1 113 ? -6.634 -1.806 -9.309 1.00 84.44 113 GLY A N 1
ATOM 885 C CA . GLY A 1 113 ? -6.768 -2.337 -7.951 1.00 84.44 113 GLY A CA 1
ATOM 886 C C . GLY A 1 113 ? -5.950 -3.601 -7.679 1.00 84.44 113 GLY A C 1
ATOM 887 O O . GLY A 1 113 ? -6.360 -4.428 -6.864 1.00 84.44 113 GLY A O 1
ATOM 888 N N . MET A 1 114 ? -4.811 -3.794 -8.356 1.00 87.19 114 MET A N 1
ATOM 889 C CA . MET A 1 114 ? -3.931 -4.933 -8.084 1.00 87.19 114 MET A CA 1
ATOM 890 C C . MET A 1 114 ? -3.416 -4.893 -6.632 1.00 87.19 114 MET A C 1
ATOM 892 O O . MET A 1 114 ? -2.872 -3.871 -6.213 1.00 87.19 114 MET A O 1
ATOM 896 N N . PRO A 1 115 ? -3.519 -5.994 -5.862 1.00 81.00 115 PRO A N 1
ATOM 897 C CA . PRO A 1 115 ? -2.960 -6.043 -4.512 1.00 81.00 115 PRO A CA 1
ATOM 898 C C . PRO A 1 115 ? -1.433 -5.852 -4.491 1.00 81.00 115 PRO A C 1
ATOM 900 O O . PRO A 1 115 ? -0.735 -6.438 -5.320 1.00 81.00 115 PRO A O 1
ATOM 903 N N . GLU A 1 116 ? -0.916 -5.129 -3.486 1.00 87.88 116 GLU A N 1
ATOM 904 C CA . GLU A 1 116 ? 0.515 -4.773 -3.323 1.00 87.88 116 GLU A CA 1
ATOM 905 C C . GLU A 1 116 ? 1.458 -5.976 -3.523 1.00 87.88 116 GLU A C 1
ATOM 907 O O . GLU A 1 116 ? 2.424 -5.900 -4.274 1.00 87.88 116 GLU A O 1
ATOM 912 N N . HIS A 1 117 ? 1.143 -7.129 -2.924 1.00 84.94 117 HIS A N 1
ATOM 913 C CA . HIS A 1 117 ? 1.980 -8.331 -3.017 1.00 84.94 117 HIS A CA 1
ATOM 914 C C . HIS A 1 117 ? 2.012 -8.964 -4.421 1.00 84.94 117 HIS A C 1
ATOM 916 O O . HIS A 1 117 ? 2.992 -9.613 -4.785 1.00 84.94 117 HIS A O 1
ATOM 922 N N . PHE A 1 118 ? 0.950 -8.817 -5.221 1.00 86.50 118 PHE A N 1
ATOM 923 C CA . PHE A 1 118 ? 0.964 -9.257 -6.620 1.00 86.50 118 PHE A CA 1
ATOM 924 C C . PHE A 1 118 ? 1.720 -8.267 -7.496 1.00 86.50 118 PHE A C 1
ATOM 926 O O . PHE A 1 118 ? 2.478 -8.694 -8.366 1.00 86.50 118 PHE A O 1
ATOM 933 N N . LEU A 1 119 ? 1.555 -6.971 -7.225 1.00 94.69 119 LEU A N 1
ATOM 934 C CA . LEU A 1 119 ? 2.297 -5.914 -7.894 1.00 94.69 119 LEU A CA 1
ATOM 935 C C . LEU A 1 119 ? 3.805 -6.082 -7.685 1.00 94.69 119 LEU A C 1
ATOM 937 O O . LEU A 1 119 ? 4.564 -6.061 -8.649 1.00 94.69 119 LEU A O 1
ATOM 941 N N . GLU A 1 120 ? 4.234 -6.337 -6.449 1.00 95.50 120 GLU A N 1
ATOM 942 C CA . GLU A 1 120 ? 5.636 -6.597 -6.131 1.00 95.50 120 GLU A CA 1
ATOM 943 C C . GLU A 1 120 ? 6.193 -7.755 -6.958 1.00 95.50 120 GLU A C 1
ATOM 945 O O . GLU A 1 120 ? 7.216 -7.606 -7.625 1.00 95.50 120 GLU A O 1
ATOM 950 N N . ARG A 1 121 ? 5.492 -8.894 -6.983 1.00 93.69 121 ARG A N 1
ATOM 951 C CA . ARG A 1 121 ? 5.912 -10.073 -7.755 1.00 93.69 121 ARG A CA 1
ATOM 952 C C . ARG A 1 121 ? 5.967 -9.800 -9.255 1.00 93.69 121 ARG A C 1
ATOM 954 O O . ARG A 1 121 ? 6.845 -10.324 -9.931 1.00 93.69 121 ARG A O 1
ATOM 961 N N . LEU A 1 122 ? 5.035 -9.006 -9.780 1.00 95.06 122 LEU A N 1
ATOM 962 C CA . LEU A 1 122 ? 5.022 -8.621 -11.189 1.00 95.06 122 LEU A CA 1
ATOM 963 C C . LEU A 1 122 ? 6.251 -7.777 -11.547 1.00 95.06 122 LEU A C 1
ATOM 965 O O . LEU A 1 122 ? 6.913 -8.056 -12.546 1.00 95.06 122 LEU A O 1
ATOM 969 N N . LEU A 1 123 ? 6.549 -6.758 -10.740 1.00 96.94 123 LEU A N 1
ATOM 970 C CA . LEU A 1 123 ? 7.626 -5.809 -11.016 1.00 96.94 123 LEU A CA 1
ATOM 971 C C . LEU A 1 123 ? 9.011 -6.420 -10.761 1.00 96.94 123 LEU A C 1
ATOM 973 O O . LEU A 1 123 ? 9.921 -6.236 -11.567 1.00 96.94 123 LEU A O 1
ATOM 977 N N . THR A 1 124 ? 9.166 -7.203 -9.692 1.00 96.69 124 THR A N 1
ATOM 978 C CA . THR A 1 124 ? 10.422 -7.908 -9.373 1.00 96.69 124 THR A CA 1
ATOM 979 C C . THR A 1 124 ? 10.738 -9.039 -10.346 1.00 96.69 124 THR A C 1
ATOM 981 O O . THR A 1 124 ? 11.908 -9.336 -10.551 1.00 96.69 124 THR A O 1
ATOM 984 N N . ALA A 1 125 ? 9.748 -9.598 -11.053 1.00 94.88 125 ALA A N 1
ATOM 985 C CA . ALA A 1 125 ? 9.992 -10.566 -12.129 1.00 94.88 125 ALA A CA 1
ATOM 986 C C . ALA A 1 125 ? 10.774 -9.986 -13.330 1.00 94.88 125 ALA A C 1
ATOM 988 O O . ALA A 1 125 ? 11.142 -10.724 -14.245 1.00 94.88 125 ALA A O 1
ATOM 989 N N . LEU A 1 126 ? 11.003 -8.668 -13.362 1.00 93.06 126 LEU A N 1
ATOM 990 C CA . LEU A 1 126 ? 11.880 -8.005 -14.331 1.00 93.06 126 LEU A CA 1
ATOM 991 C C . LEU A 1 126 ? 13.352 -7.993 -13.889 1.00 93.06 126 LEU A C 1
ATOM 993 O O . LEU A 1 126 ? 14.217 -7.628 -14.688 1.00 93.06 126 LEU A O 1
ATOM 997 N N . LEU A 1 127 ? 13.631 -8.350 -12.635 1.00 94.44 127 LEU A N 1
ATOM 998 C CA . LEU A 1 127 ? 14.968 -8.373 -12.058 1.00 94.44 127 LEU A CA 1
ATOM 999 C C . LEU A 1 127 ? 15.594 -9.770 -12.190 1.00 94.44 127 LEU A C 1
ATOM 1001 O O . LEU A 1 127 ? 14.885 -10.773 -12.106 1.00 94.44 127 LEU A O 1
ATOM 1005 N N . PRO A 1 128 ? 16.921 -9.858 -12.369 1.00 92.75 128 PRO A N 1
ATOM 1006 C CA . PRO A 1 128 ? 17.657 -11.100 -12.158 1.00 92.75 128 PRO A CA 1
ATOM 1007 C C . PRO A 1 128 ? 17.607 -11.538 -10.687 1.00 92.75 128 PRO A C 1
ATOM 1009 O O . PRO A 1 128 ? 17.629 -10.694 -9.788 1.00 92.75 128 PRO A O 1
ATOM 1012 N N . ASP A 1 129 ? 17.617 -12.848 -10.436 1.00 91.56 129 ASP A N 1
ATOM 1013 C CA . ASP A 1 129 ? 17.560 -13.411 -9.078 1.00 91.56 129 ASP A CA 1
ATOM 1014 C C . ASP A 1 129 ? 18.731 -12.931 -8.200 1.00 91.56 129 ASP A C 1
ATOM 1016 O O . ASP A 1 129 ? 18.590 -12.758 -6.988 1.00 91.56 129 ASP A O 1
ATOM 1020 N N . GLU A 1 130 ? 19.889 -12.649 -8.804 1.00 93.19 130 GLU A N 1
ATOM 1021 C CA . GLU A 1 130 ? 21.087 -12.180 -8.103 1.00 93.19 130 GLU A CA 1
ATOM 1022 C C . GLU A 1 130 ? 20.922 -10.777 -7.498 1.00 93.19 130 GLU A C 1
ATOM 1024 O O . GLU A 1 130 ? 21.660 -10.410 -6.583 1.00 93.19 130 GLU A O 1
ATOM 1029 N N . CYS A 1 131 ? 19.959 -9.995 -7.993 1.00 93.31 131 CYS A N 1
ATOM 1030 C CA . CYS A 1 131 ? 19.661 -8.644 -7.521 1.00 93.31 131 CYS A CA 1
ATOM 1031 C C . CYS A 1 131 ? 18.707 -8.626 -6.316 1.00 93.31 131 CYS A C 1
ATOM 1033 O O . CYS A 1 131 ? 18.597 -7.603 -5.639 1.00 93.31 131 CYS A O 1
ATOM 1035 N N . MET A 1 132 ? 18.036 -9.742 -6.017 1.00 94.44 132 MET A N 1
ATOM 1036 C CA . MET A 1 132 ? 17.009 -9.796 -4.974 1.00 94.44 132 MET A CA 1
ATOM 1037 C C . MET A 1 132 ? 17.518 -9.437 -3.569 1.00 94.44 132 MET A C 1
ATOM 1039 O O . MET A 1 132 ? 16.838 -8.666 -2.897 1.00 94.44 132 MET A O 1
ATOM 1043 N N . PRO A 1 133 ? 18.710 -9.875 -3.108 1.00 95.06 133 PRO A N 1
ATOM 1044 C CA . PRO A 1 133 ? 19.205 -9.478 -1.787 1.00 95.06 133 PRO A CA 1
ATOM 1045 C C . PRO A 1 133 ? 19.414 -7.964 -1.640 1.00 95.06 133 PRO A C 1
ATOM 1047 O O . PRO A 1 133 ? 19.197 -7.405 -0.567 1.00 95.06 133 PRO A O 1
ATOM 1050 N N . GLU A 1 134 ? 19.842 -7.290 -2.711 1.00 95.62 134 GLU A N 1
ATOM 1051 C CA . GLU A 1 134 ? 20.039 -5.838 -2.715 1.00 95.62 134 GLU A CA 1
ATOM 1052 C C . GLU A 1 134 ? 18.701 -5.094 -2.731 1.00 95.62 134 GLU A C 1
ATOM 1054 O O . GLU A 1 134 ? 18.532 -4.126 -1.986 1.00 95.62 134 GLU A O 1
ATOM 1059 N N . TYR A 1 135 ? 17.744 -5.584 -3.524 1.00 95.75 135 TYR A N 1
ATOM 1060 C CA . TYR A 1 135 ? 16.374 -5.081 -3.541 1.00 95.75 135 TYR A CA 1
ATOM 1061 C C . TYR A 1 135 ? 15.714 -5.177 -2.159 1.00 95.75 135 TYR A C 1
ATOM 1063 O O . TYR A 1 135 ? 15.221 -4.167 -1.665 1.00 95.75 135 TYR A O 1
ATOM 1071 N N . GLU A 1 136 ? 15.753 -6.345 -1.508 1.00 93.56 136 GLU A N 1
ATOM 1072 C CA . GLU A 1 136 ? 15.141 -6.535 -0.184 1.00 93.56 136 GLU A CA 1
ATOM 1073 C C . GLU A 1 136 ? 15.780 -5.624 0.869 1.00 93.56 136 GLU A C 1
ATOM 1075 O O . GLU A 1 136 ? 15.071 -4.972 1.631 1.00 93.56 136 GLU A O 1
ATOM 1080 N N . ARG A 1 137 ? 17.114 -5.478 0.855 1.00 94.38 137 ARG A N 1
ATOM 1081 C CA . ARG A 1 137 ? 17.819 -4.548 1.752 1.00 94.38 137 ARG A CA 1
ATOM 1082 C C . ARG A 1 137 ? 17.318 -3.109 1.587 1.00 94.38 137 ARG A C 1
ATOM 1084 O O . ARG A 1 137 ? 17.058 -2.429 2.575 1.00 94.38 137 ARG A O 1
ATOM 1091 N N . LEU A 1 138 ? 17.208 -2.629 0.346 1.00 93.75 138 LEU A N 1
ATOM 1092 C CA . LEU A 1 138 ? 16.732 -1.270 0.060 1.00 93.75 138 LEU A CA 1
ATOM 1093 C C . LEU A 1 138 ? 15.246 -1.100 0.378 1.00 93.75 138 LEU A C 1
ATOM 1095 O O . LEU A 1 138 ? 14.836 -0.042 0.853 1.00 93.75 138 LEU A O 1
ATOM 1099 N N . LYS A 1 139 ? 14.438 -2.135 0.142 1.00 92.94 139 LYS A N 1
ATOM 1100 C CA . LYS A 1 139 ? 13.021 -2.156 0.497 1.00 92.94 139 LYS A CA 1
ATOM 1101 C C . LYS A 1 139 ? 12.840 -2.031 2.006 1.00 92.94 139 LYS A C 1
ATOM 1103 O O . LYS A 1 139 ? 12.051 -1.197 2.428 1.00 92.94 139 LYS A O 1
ATOM 1108 N N . GLU A 1 140 ? 13.582 -2.788 2.809 1.00 89.56 140 GLU A N 1
ATOM 1109 C CA . GLU A 1 140 ? 13.550 -2.674 4.274 1.00 89.56 140 GLU A CA 1
ATOM 1110 C C . GLU A 1 140 ? 13.963 -1.274 4.756 1.00 89.56 140 GLU A C 1
ATOM 1112 O O . GLU A 1 140 ? 13.347 -0.730 5.669 1.00 89.56 140 GLU A O 1
ATOM 1117 N N . GLU A 1 141 ? 14.963 -0.662 4.116 1.00 89.81 141 GLU A N 1
ATOM 1118 C CA . GLU A 1 141 ? 15.453 0.682 4.448 1.00 89.81 141 GLU A CA 1
ATOM 1119 C C . GLU A 1 141 ? 14.439 1.790 4.102 1.00 89.81 141 GLU A C 1
ATOM 1121 O O . GLU A 1 141 ? 14.219 2.713 4.887 1.00 89.81 141 GLU A O 1
ATOM 1126 N N . ARG A 1 142 ? 13.813 1.715 2.921 1.00 85.88 142 ARG A N 1
ATOM 1127 C CA . ARG A 1 142 ? 12.966 2.787 2.358 1.00 85.88 142 ARG A CA 1
ATOM 1128 C C . ARG A 1 142 ? 11.470 2.576 2.591 1.00 85.88 142 ARG A C 1
ATOM 1130 O O . ARG A 1 142 ? 10.694 3.530 2.505 1.00 85.88 142 ARG A O 1
ATOM 1137 N N . MET A 1 143 ? 11.056 1.343 2.847 1.00 83.88 143 MET A N 1
ATOM 1138 C CA . MET A 1 143 ? 9.710 0.929 3.242 1.00 83.88 143 MET A CA 1
ATOM 1139 C C . MET A 1 143 ? 9.817 0.015 4.462 1.00 83.88 143 MET A C 1
ATOM 1141 O O . MET A 1 143 ? 9.472 -1.171 4.365 1.00 83.88 143 MET A O 1
ATOM 1145 N N . PRO A 1 144 ? 10.269 0.546 5.614 1.00 76.31 144 PRO A N 1
ATOM 1146 C CA . PRO A 1 144 ? 10.280 -0.238 6.833 1.00 76.31 144 PRO A CA 1
ATOM 1147 C C . PRO A 1 144 ? 8.878 -0.805 7.042 1.00 76.31 144 PRO A C 1
ATOM 1149 O O . PRO A 1 144 ? 7.868 -0.099 6.909 1.00 76.31 144 PRO A O 1
ATOM 1152 N N . GLN A 1 145 ? 8.807 -2.116 7.274 1.00 69.25 145 GLN A N 1
ATOM 1153 C CA . GLN A 1 145 ? 7.551 -2.718 7.682 1.00 69.25 145 GLN A CA 1
ATOM 1154 C C . GLN A 1 145 ? 7.144 -2.015 8.965 1.00 69.25 145 GLN A C 1
ATOM 1156 O O . GLN A 1 145 ? 7.873 -2.077 9.954 1.00 69.25 145 GLN A O 1
ATOM 1161 N N . GLN A 1 146 ? 6.006 -1.323 8.919 1.00 67.19 146 GLN A N 1
ATOM 1162 C CA . GLN A 1 146 ? 5.460 -0.729 10.121 1.00 67.19 146 GLN A CA 1
ATOM 1163 C C . GLN A 1 146 ? 5.256 -1.865 11.114 1.00 67.19 146 GLN A C 1
ATOM 1165 O O . GLN A 1 146 ? 4.614 -2.878 10.809 1.00 67.19 146 GLN A O 1
ATOM 1170 N N . THR A 1 147 ? 5.844 -1.710 12.288 1.00 75.19 147 THR A N 1
ATOM 1171 C CA . THR A 1 147 ? 5.559 -2.596 13.405 1.00 75.19 147 THR A CA 1
ATOM 1172 C C . THR A 1 147 ? 4.062 -2.547 13.695 1.00 75.19 147 THR A C 1
ATOM 1174 O O . THR A 1 147 ? 3.378 -1.560 13.410 1.00 75.19 147 THR A O 1
ATOM 1177 N N . MET A 1 148 ? 3.521 -3.625 14.262 1.00 71.00 148 MET A N 1
ATOM 1178 C CA . MET A 1 148 ? 2.114 -3.640 14.667 1.00 71.00 148 MET A CA 1
ATOM 1179 C C . MET A 1 148 ? 1.810 -2.465 15.610 1.00 71.00 148 MET A C 1
ATOM 1181 O O . MET A 1 148 ? 0.734 -1.877 15.552 1.00 71.00 148 MET A O 1
ATOM 1185 N N . GLU A 1 149 ? 2.780 -2.096 16.443 1.00 76.19 149 GLU A N 1
ATOM 1186 C CA . GLU A 1 149 ? 2.750 -0.936 17.321 1.00 76.19 149 GLU A CA 1
ATOM 1187 C C . GLU A 1 149 ? 2.585 0.384 16.557 1.00 76.19 149 GLU A C 1
ATOM 1189 O O . GLU A 1 149 ? 1.689 1.151 16.899 1.00 76.19 149 GLU A O 1
ATOM 1194 N N . GLU A 1 150 ? 3.376 0.629 15.510 1.00 78.50 150 GLU A N 1
ATOM 1195 C CA . GLU A 1 150 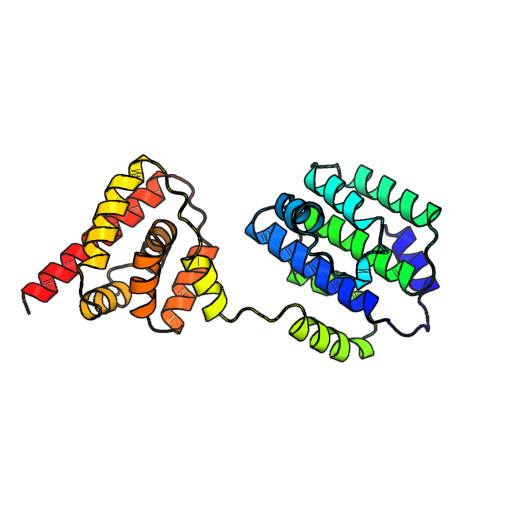? 3.268 1.840 14.679 1.00 78.50 150 GLU A CA 1
ATOM 1196 C C . GLU A 1 150 ? 1.928 1.911 13.943 1.00 78.50 150 GLU A C 1
ATOM 1198 O O . GLU A 1 150 ? 1.301 2.966 13.908 1.00 78.50 150 GLU A O 1
ATOM 1203 N N . ILE A 1 151 ? 1.443 0.783 13.414 1.00 77.94 151 ILE A N 1
ATOM 1204 C CA . ILE A 1 151 ? 0.140 0.723 12.735 1.00 77.94 151 ILE A CA 1
ATOM 1205 C C . ILE A 1 151 ? -0.999 1.035 13.715 1.00 77.94 151 ILE A C 1
ATOM 1207 O O . ILE A 1 151 ? -1.932 1.771 13.392 1.00 77.94 151 ILE A O 1
ATOM 1211 N N . ILE A 1 152 ? -0.935 0.473 14.925 1.00 81.50 152 ILE A N 1
ATOM 1212 C CA . ILE A 1 152 ? -1.906 0.765 15.981 1.00 81.50 152 ILE A CA 1
ATOM 1213 C C . ILE A 1 152 ? -1.826 2.240 16.381 1.00 81.50 152 ILE A C 1
ATOM 1215 O O . ILE A 1 152 ? -2.869 2.853 16.602 1.00 81.50 152 ILE A O 1
ATOM 1219 N N . GLU A 1 153 ? -0.627 2.816 16.475 1.00 85.06 153 GLU A N 1
ATOM 1220 C CA . GLU A 1 153 ? -0.453 4.229 16.806 1.00 85.06 153 GLU A CA 1
ATOM 1221 C C . GLU A 1 153 ? -1.048 5.138 15.722 1.00 85.06 153 GLU A C 1
ATOM 1223 O O . GLU A 1 153 ? -1.827 6.023 16.064 1.00 85.06 153 GLU A O 1
ATOM 1228 N N . GLU A 1 154 ? -0.819 4.868 14.434 1.00 82.56 154 GLU A N 1
ATOM 1229 C CA . GLU A 1 154 ? -1.480 5.595 13.336 1.00 82.56 154 GLU A CA 1
ATOM 1230 C C . GLU A 1 154 ? -3.008 5.530 13.443 1.00 82.56 154 GLU A C 1
ATOM 1232 O O . GLU A 1 154 ? -3.675 6.563 13.461 1.00 82.56 154 GLU A O 1
ATOM 1237 N N . PHE A 1 155 ? -3.572 4.333 13.622 1.00 84.69 155 PHE A N 1
ATOM 1238 C CA . PHE A 1 155 ? -5.018 4.155 13.783 1.00 84.69 155 PHE A CA 1
ATOM 1239 C C . PHE A 1 155 ? -5.586 4.887 15.011 1.00 84.69 155 PHE A C 1
ATOM 1241 O O . PHE A 1 155 ? -6.738 5.338 15.031 1.00 84.69 155 PHE A O 1
ATOM 1248 N N . ILE A 1 156 ? -4.799 4.994 16.077 1.00 87.06 156 ILE A N 1
ATOM 1249 C CA . ILE A 1 156 ? -5.179 5.749 17.266 1.00 87.06 156 ILE A CA 1
ATOM 1250 C C . ILE A 1 156 ? -5.249 7.253 16.972 1.00 87.06 156 ILE A C 1
ATOM 1252 O O . ILE A 1 156 ? -6.122 7.928 17.520 1.00 87.06 156 ILE A O 1
ATOM 1256 N N . GLU A 1 157 ? -4.337 7.767 16.151 1.00 85.75 157 GLU A N 1
ATOM 1257 C CA . GLU A 1 157 ? -4.279 9.177 15.756 1.00 85.75 157 GLU A CA 1
ATOM 1258 C C . GLU A 1 157 ? -5.360 9.548 14.723 1.00 85.75 157 GLU A C 1
ATOM 1260 O O . GLU A 1 157 ? -5.749 10.712 14.652 1.00 85.75 157 GLU A O 1
ATOM 1265 N N . GLU A 1 158 ? -5.894 8.580 13.969 1.00 81.12 158 GLU A N 1
ATOM 1266 C CA . GLU A 1 158 ? -7.000 8.804 13.029 1.00 81.12 158 GLU A CA 1
ATOM 1267 C C . GLU A 1 158 ? -8.260 9.341 13.722 1.00 81.12 158 GLU A C 1
ATOM 1269 O O . GLU A 1 158 ? -8.781 8.740 14.675 1.00 81.12 158 GLU A O 1
ATOM 1274 N N . GLU A 1 159 ? -8.818 10.430 13.182 1.00 79.25 159 GLU A N 1
ATOM 1275 C CA . GLU A 1 159 ? -10.081 10.960 13.685 1.00 79.25 159 GLU A CA 1
ATOM 1276 C C . GLU A 1 159 ? -11.286 10.149 13.190 1.00 79.25 159 GLU A C 1
ATOM 1278 O O . GLU A 1 159 ? -11.407 9.851 11.998 1.00 79.25 159 GLU A O 1
ATOM 1283 N N . PRO A 1 160 ? -12.221 9.792 14.088 1.00 81.75 160 PRO A N 1
ATOM 1284 C CA . PRO A 1 160 ? -13.304 8.891 13.758 1.00 81.75 160 PRO A CA 1
ATOM 1285 C C . PRO A 1 160 ? -14.349 9.607 12.894 1.00 81.75 160 PRO A C 1
ATOM 1287 O O . PRO A 1 160 ? -14.977 10.587 13.310 1.00 81.75 160 PRO A O 1
ATOM 1290 N N . HIS A 1 161 ? -14.602 9.072 11.701 1.00 77.50 161 HIS A N 1
ATOM 1291 C CA . HIS A 1 161 ? -15.703 9.518 10.854 1.00 77.50 161 HIS A CA 1
ATOM 1292 C C . HIS A 1 161 ? -16.982 8.739 11.188 1.00 77.50 161 HIS A C 1
ATOM 1294 O O . HIS A 1 161 ? -17.224 7.656 10.656 1.00 77.50 161 HIS A O 1
ATOM 1300 N N . ILE A 1 162 ? -17.798 9.279 12.100 1.00 79.75 162 ILE A N 1
ATOM 1301 C CA . ILE A 1 162 ? -19.020 8.610 12.571 1.00 79.75 162 ILE A CA 1
ATOM 1302 C C . ILE A 1 162 ? -20.310 9.293 12.096 1.00 79.75 162 IL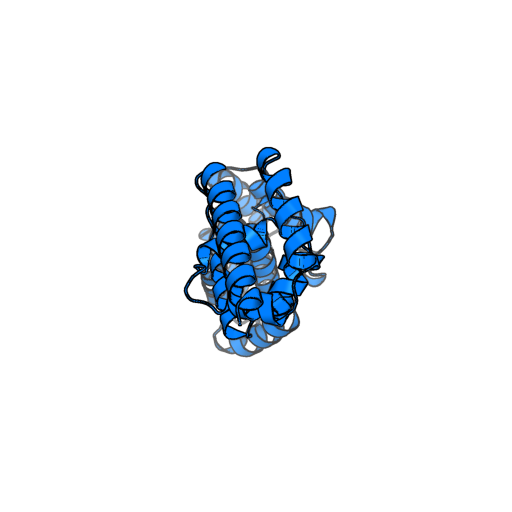E A C 1
ATOM 1304 O O . ILE A 1 162 ? -20.367 10.524 12.009 1.00 79.75 162 ILE A O 1
ATOM 1308 N N . PRO A 1 163 ? -21.395 8.529 11.859 1.00 79.81 163 PRO A N 1
ATOM 1309 C CA . PRO A 1 163 ? -22.710 9.107 11.610 1.00 79.81 163 PRO A CA 1
ATOM 1310 C C . PRO A 1 163 ? -23.168 9.983 12.781 1.00 79.81 163 PRO A C 1
ATOM 1312 O O . PRO A 1 163 ? -23.028 9.612 13.947 1.00 79.81 163 PRO A O 1
ATOM 1315 N N . ARG A 1 164 ? -23.801 11.124 12.478 1.00 81.56 164 ARG A N 1
ATOM 1316 C CA . ARG A 1 164 ? -24.235 12.113 13.484 1.00 81.56 164 ARG A CA 1
ATOM 1317 C C . ARG A 1 164 ? -25.100 11.517 14.601 1.00 81.56 164 ARG A C 1
ATOM 1319 O O . ARG A 1 164 ? -24.985 11.931 15.749 1.00 81.56 164 ARG A O 1
ATOM 1326 N N . ARG A 1 165 ? -25.947 10.534 14.280 1.00 81.19 165 ARG A N 1
ATOM 1327 C CA . ARG A 1 165 ? -26.815 9.857 15.259 1.00 81.19 165 ARG A CA 1
ATOM 1328 C C . ARG A 1 165 ? -26.037 9.045 16.303 1.00 81.19 165 ARG A C 1
ATOM 1330 O O . ARG A 1 165 ? -26.477 8.942 17.440 1.00 81.19 165 ARG A O 1
ATOM 1337 N N . CYS A 1 166 ? -24.845 8.567 15.950 1.00 84.94 166 CYS A N 1
ATOM 1338 C CA . CYS A 1 166 ? -23.990 7.776 16.832 1.00 84.94 166 CYS A CA 1
ATOM 1339 C C . CYS A 1 166 ? -23.139 8.650 17.765 1.00 84.94 166 CYS A C 1
ATOM 1341 O O . CYS A 1 166 ? -22.521 8.132 18.690 1.00 84.94 166 CYS A O 1
ATOM 1343 N N . MET A 1 167 ? -23.115 9.977 17.565 1.00 86.62 167 MET A N 1
ATOM 1344 C CA . MET A 1 167 ? -22.318 10.892 18.394 1.00 86.62 167 MET A CA 1
ATOM 1345 C C . MET A 1 167 ? -22.733 10.863 19.865 1.00 86.62 167 MET A C 1
ATOM 1347 O O . MET A 1 167 ? -21.879 10.961 20.738 1.00 86.62 167 MET A O 1
ATOM 1351 N N . ILE A 1 168 ? -24.030 10.713 20.149 1.00 89.44 168 ILE A N 1
ATOM 1352 C CA . ILE A 1 168 ? -24.529 10.670 21.530 1.00 89.44 168 ILE A CA 1
ATOM 1353 C C . ILE A 1 168 ? -23.992 9.423 22.239 1.00 89.44 168 ILE A C 1
ATOM 1355 O O . ILE A 1 168 ? -23.409 9.536 23.314 1.00 89.44 168 ILE A O 1
ATOM 1359 N N . ILE A 1 169 ? -24.132 8.252 21.610 1.00 89.69 169 ILE A N 1
ATOM 1360 C CA . ILE A 1 169 ? -23.670 6.972 22.165 1.00 89.69 169 ILE A CA 1
ATOM 1361 C C . ILE A 1 169 ? -22.147 6.979 22.323 1.00 89.69 169 ILE A C 1
ATOM 1363 O O . ILE A 1 169 ? -21.638 6.588 23.372 1.00 89.69 169 ILE A O 1
ATOM 1367 N N . ARG A 1 170 ? -21.420 7.499 21.324 1.00 90.75 170 ARG A N 1
ATOM 1368 C CA . ARG A 1 170 ? -19.971 7.711 21.401 1.00 90.75 170 ARG A CA 1
ATOM 1369 C C . ARG A 1 170 ? -19.590 8.535 22.630 1.00 90.75 170 ARG A C 1
ATOM 1371 O O . ARG A 1 170 ? -18.727 8.103 23.379 1.00 90.75 170 ARG A O 1
ATOM 1378 N N . ASN A 1 171 ? -20.208 9.696 22.845 1.00 91.94 171 ASN A N 1
ATOM 1379 C CA . ASN A 1 171 ? -19.841 10.575 23.959 1.00 91.94 171 ASN A CA 1
ATOM 1380 C C . ASN A 1 171 ? -20.050 9.890 25.320 1.00 91.94 171 ASN A C 1
ATOM 1382 O O . ASN A 1 171 ? -19.194 9.999 26.194 1.00 91.94 171 ASN A O 1
ATOM 1386 N N . VAL A 1 172 ? -21.150 9.144 25.476 1.00 93.31 172 VAL A N 1
ATOM 1387 C CA . VAL A 1 172 ? -21.427 8.363 26.695 1.00 93.31 172 VAL A CA 1
ATOM 1388 C C . VAL A 1 172 ? -20.378 7.268 26.899 1.00 93.31 172 VAL A C 1
ATOM 1390 O O . VAL A 1 172 ? -19.865 7.096 28.005 1.00 93.31 172 VAL A O 1
ATOM 1393 N N . LEU A 1 173 ? -20.026 6.544 25.833 1.00 92.88 173 LEU A N 1
ATOM 1394 C CA . LEU A 1 173 ? -18.968 5.536 25.868 1.00 92.88 173 LEU A CA 1
ATOM 1395 C C . LEU A 1 173 ? -17.621 6.146 26.255 1.00 92.88 173 LEU A C 1
ATOM 1397 O O . LEU A 1 173 ? -16.954 5.625 27.142 1.00 92.88 173 LEU A O 1
ATOM 1401 N N . GLU A 1 174 ? -17.222 7.246 25.618 1.00 94.12 174 GLU A N 1
ATOM 1402 C CA . GLU A 1 174 ? -15.962 7.937 25.903 1.00 94.12 174 GLU A CA 1
ATOM 1403 C C . GLU A 1 174 ? -15.894 8.403 27.358 1.00 94.12 174 GLU A C 1
ATOM 1405 O O . GLU A 1 174 ? -14.871 8.210 28.015 1.00 94.12 174 GLU A O 1
ATOM 1410 N N . GLU A 1 175 ? -16.983 8.962 27.891 1.00 93.62 175 GLU A N 1
ATOM 1411 C CA . GLU A 1 175 ? -17.074 9.362 29.295 1.00 93.62 175 GLU A CA 1
ATOM 1412 C C . GLU A 1 175 ? -16.881 8.165 30.236 1.00 93.62 175 GLU A C 1
ATOM 1414 O O . GLU A 1 175 ? -16.019 8.211 31.119 1.00 93.62 175 GLU A O 1
ATOM 1419 N N . LYS A 1 176 ? -17.602 7.061 30.005 1.00 91.50 176 LYS A N 1
ATOM 1420 C CA . LYS A 1 176 ? -17.470 5.830 30.802 1.00 91.50 176 LYS A CA 1
ATOM 1421 C C . LYS A 1 176 ? -16.077 5.218 30.711 1.00 91.50 176 LYS A C 1
ATOM 1423 O O . LYS A 1 176 ? -15.480 4.891 31.734 1.00 91.50 176 LYS A O 1
ATOM 1428 N N . ILE A 1 177 ? -15.514 5.114 29.509 1.00 93.44 177 ILE A N 1
ATOM 1429 C CA . ILE A 1 177 ? -14.147 4.622 29.296 1.00 93.44 177 ILE A CA 1
ATOM 1430 C C . ILE A 1 177 ? -13.158 5.487 30.072 1.00 93.44 177 ILE A C 1
ATOM 1432 O O . ILE A 1 177 ? -12.263 4.957 30.729 1.00 93.44 177 ILE A O 1
ATOM 1436 N N . ASN A 1 178 ? -13.315 6.811 30.042 1.00 91.12 178 ASN A N 1
ATOM 1437 C CA . ASN A 1 178 ? -12.425 7.730 30.745 1.00 91.12 178 ASN A CA 1
ATOM 1438 C C . ASN A 1 178 ? -12.539 7.602 32.271 1.00 91.12 178 ASN A C 1
ATOM 1440 O O . ASN A 1 178 ? -11.507 7.667 32.941 1.00 91.12 178 ASN A O 1
ATOM 1444 N N . GLN A 1 179 ? -13.733 7.343 32.807 1.00 90.50 179 GLN A N 1
ATOM 1445 C CA . GLN A 1 179 ? -13.973 7.152 34.244 1.00 90.50 179 GLN A CA 1
ATOM 1446 C C . GLN A 1 179 ? -13.564 5.763 34.759 1.00 90.50 179 GLN A C 1
ATOM 1448 O O . GLN A 1 179 ? -13.163 5.632 35.915 1.00 90.50 179 GLN A O 1
ATOM 1453 N N . ALA A 1 180 ? -13.615 4.730 33.919 1.00 90.62 180 ALA A N 1
ATOM 1454 C CA . ALA A 1 180 ? -13.328 3.365 34.342 1.00 90.62 180 ALA A CA 1
ATOM 1455 C C . ALA A 1 180 ? -11.853 3.123 34.689 1.00 90.62 180 ALA A C 1
ATOM 1457 O O . ALA A 1 180 ? -10.934 3.726 34.125 1.00 90.62 180 ALA A O 1
ATOM 1458 N N . THR A 1 181 ? -11.616 2.179 35.597 1.00 90.62 181 THR A N 1
ATOM 1459 C CA . THR A 1 181 ? -10.264 1.722 35.940 1.00 90.62 181 THR A CA 1
ATOM 1460 C C . THR A 1 181 ? -9.692 0.826 34.842 1.00 90.62 181 THR A C 1
ATOM 1462 O O . THR A 1 181 ? -10.434 0.125 34.152 1.00 90.62 181 THR A O 1
ATOM 1465 N N . GLU A 1 182 ? -8.363 0.787 34.708 1.00 89.81 182 GLU A N 1
ATOM 1466 C CA . GLU A 1 182 ? -7.687 -0.100 33.745 1.00 89.81 182 GLU A CA 1
ATOM 1467 C C . GLU A 1 182 ? -8.078 -1.567 33.948 1.00 89.81 182 GLU A C 1
ATOM 1469 O O . GLU A 1 182 ? -8.346 -2.274 32.983 1.00 89.81 182 GLU A O 1
ATOM 1474 N N . SER A 1 183 ? -8.215 -2.006 35.204 1.00 88.50 183 SER A N 1
ATOM 1475 C CA . SER A 1 183 ? -8.668 -3.363 35.526 1.00 88.50 183 SER A CA 1
ATOM 1476 C C . SER A 1 183 ? -10.072 -3.659 34.985 1.00 88.50 183 SER A C 1
ATOM 1478 O O . SER A 1 183 ? -10.309 -4.752 34.472 1.00 88.50 183 SER A O 1
ATOM 1480 N N . SER A 1 184 ? -10.993 -2.690 35.042 1.00 88.75 184 SER A N 1
ATOM 1481 C CA . SER A 1 184 ? -12.353 -2.859 34.511 1.00 88.75 184 SER A CA 1
ATOM 1482 C C . SER A 1 184 ? -12.341 -2.985 32.989 1.00 88.75 184 SER A C 1
ATOM 1484 O O . SER A 1 184 ? -12.980 -3.880 32.438 1.00 88.75 184 SER A O 1
ATOM 1486 N N . ILE A 1 185 ? -11.553 -2.143 32.315 1.00 91.44 185 ILE A N 1
ATOM 1487 C CA . ILE A 1 185 ? -11.393 -2.192 30.857 1.00 91.44 185 ILE A CA 1
ATOM 1488 C C . ILE A 1 185 ? -10.722 -3.505 30.445 1.00 91.44 185 ILE A C 1
ATOM 1490 O O . ILE A 1 185 ? -11.200 -4.163 29.527 1.00 91.44 185 ILE A O 1
ATOM 1494 N N . GLN A 1 186 ? -9.664 -3.924 31.144 1.00 90.75 186 GLN A N 1
ATOM 1495 C CA . GLN A 1 186 ? -8.947 -5.171 30.879 1.00 90.75 186 GLN A CA 1
ATOM 1496 C C . GLN A 1 186 ? -9.862 -6.394 31.008 1.00 90.75 186 GLN A C 1
ATOM 1498 O O . GLN A 1 186 ? -9.818 -7.279 30.152 1.00 90.75 186 GLN A O 1
ATOM 1503 N N . LYS A 1 187 ? -10.723 -6.432 32.036 1.00 88.62 187 LYS A N 1
ATOM 1504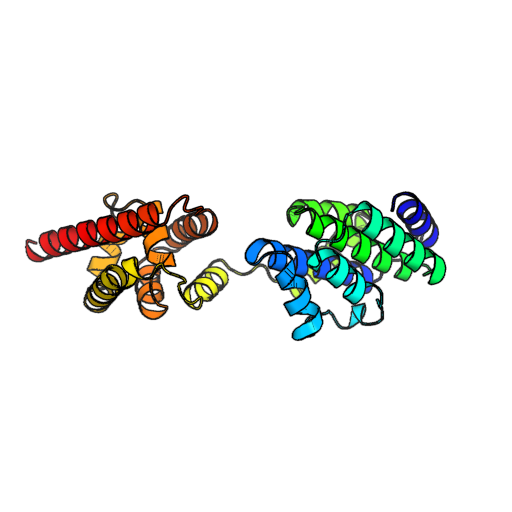 C CA . LYS A 1 187 ? -11.750 -7.475 32.172 1.00 88.62 187 LYS A CA 1
ATOM 1505 C C . LYS A 1 187 ? -12.716 -7.455 30.994 1.00 88.62 187 LYS A C 1
ATOM 1507 O O . LYS A 1 187 ? -12.945 -8.503 30.408 1.00 88.62 187 LYS A O 1
ATOM 1512 N N . LEU A 1 188 ? -13.229 -6.286 30.614 1.00 89.12 188 LEU A N 1
ATOM 1513 C CA . LEU A 1 188 ? -14.181 -6.163 29.511 1.00 89.12 188 LEU A CA 1
ATOM 1514 C C . LEU A 1 188 ? -13.593 -6.671 28.186 1.00 89.12 188 LEU A C 1
ATOM 1516 O O . LEU A 1 188 ? -14.171 -7.550 27.551 1.00 89.12 188 LEU A O 1
ATOM 1520 N N . VAL A 1 189 ? -12.421 -6.163 27.792 1.00 89.12 189 VAL A N 1
ATOM 1521 C CA . VAL A 1 189 ? -11.789 -6.480 26.493 1.00 89.12 189 VAL A CA 1
ATOM 1522 C C . VAL A 1 189 ? -11.185 -7.886 26.434 1.00 89.12 189 VAL A C 1
ATOM 1524 O O . VAL A 1 189 ? -10.973 -8.424 25.340 1.00 89.12 189 VAL A O 1
ATOM 1527 N N . GLY A 1 190 ? -10.884 -8.458 27.604 1.00 83.44 190 GLY A N 1
ATOM 1528 C CA . GLY A 1 190 ? -10.409 -9.828 27.781 1.00 83.44 190 GLY A CA 1
ATOM 1529 C C . GLY A 1 190 ? -11.518 -10.853 28.024 1.00 83.44 190 GLY A C 1
ATOM 1530 O O . GLY A 1 190 ? -11.226 -12.044 28.003 1.00 83.44 190 GLY A O 1
ATOM 1531 N N . SER A 1 191 ? -12.760 -10.420 28.258 1.00 80.19 191 SER A N 1
ATOM 1532 C CA . SER A 1 191 ? -13.897 -11.319 28.456 1.00 80.19 191 SER A CA 1
ATOM 1533 C C . SER A 1 191 ? -14.426 -11.862 27.130 1.00 80.19 191 SER A C 1
ATOM 1535 O O . SER A 1 191 ? -14.387 -11.180 26.106 1.00 80.19 191 SER A O 1
ATOM 1537 N N . ASP A 1 192 ? -15.018 -13.054 27.173 1.00 77.25 192 ASP A N 1
ATOM 1538 C CA . ASP A 1 192 ? -15.764 -13.627 26.043 1.00 77.25 192 ASP A CA 1
ATOM 1539 C C . ASP A 1 192 ? -17.149 -12.975 25.851 1.00 77.25 192 ASP A C 1
ATOM 1541 O O . ASP A 1 192 ? -17.906 -13.358 24.961 1.00 77.25 192 ASP A O 1
ATOM 1545 N N . ILE A 1 193 ? -17.508 -11.999 26.696 1.00 76.81 193 ILE A N 1
ATOM 1546 C CA . ILE A 1 193 ? -18.805 -11.310 26.659 1.00 76.81 193 ILE A CA 1
ATOM 1547 C C . ILE A 1 193 ? -18.859 -10.339 25.472 1.00 76.81 193 ILE A C 1
ATOM 1549 O O . ILE A 1 193 ? -19.915 -10.170 24.861 1.00 76.81 193 ILE A O 1
ATOM 1553 N N . VAL A 1 194 ? -17.722 -9.726 25.130 1.00 80.56 194 VAL A N 1
ATOM 1554 C CA . VAL A 1 194 ? -17.611 -8.780 24.016 1.00 80.56 194 VAL A CA 1
ATOM 1555 C C . VAL A 1 194 ? -16.825 -9.418 22.881 1.00 80.56 194 VAL A C 1
ATOM 1557 O O . VAL A 1 194 ? -15.643 -9.742 23.027 1.00 80.56 194 VAL A O 1
ATOM 1560 N N . ASP A 1 195 ? -17.468 -9.565 21.723 1.00 85.56 195 ASP A N 1
ATOM 1561 C CA . ASP A 1 195 ? -16.789 -10.100 20.550 1.00 85.56 195 ASP A CA 1
ATOM 1562 C C . ASP A 1 195 ? -15.751 -9.100 20.018 1.00 85.56 195 ASP A C 1
ATOM 1564 O O . ASP A 1 195 ? -15.914 -7.880 20.085 1.00 85.56 195 ASP A O 1
ATOM 1568 N N . ALA A 1 196 ? -14.678 -9.628 19.430 1.00 86.62 196 ALA A N 1
ATOM 1569 C CA . ALA A 1 196 ? -13.644 -8.843 18.771 1.00 86.62 196 ALA A CA 1
ATOM 1570 C C . ALA A 1 196 ? -14.218 -7.914 17.689 1.00 86.62 196 ALA A C 1
ATOM 1572 O O . ALA A 1 196 ? -13.665 -6.841 17.448 1.00 86.62 196 ALA A O 1
ATOM 1573 N N . PHE A 1 197 ? -15.324 -8.309 17.051 1.00 85.44 197 PHE A N 1
ATOM 1574 C CA . PHE A 1 197 ? -16.042 -7.479 16.089 1.00 85.44 197 PHE A CA 1
ATOM 1575 C C . PHE A 1 197 ? -16.665 -6.233 16.735 1.00 85.44 197 PHE A C 1
ATOM 1577 O O . PHE A 1 197 ? -16.467 -5.128 16.234 1.00 85.44 197 PHE A O 1
ATOM 1584 N N . ASP A 1 198 ? -17.342 -6.387 17.876 1.00 87.81 198 ASP A N 1
ATOM 1585 C CA . ASP A 1 198 ? -17.967 -5.271 18.598 1.00 87.81 198 ASP A CA 1
ATOM 1586 C C . ASP A 1 198 ? -16.906 -4.288 19.113 1.00 87.81 198 ASP A C 1
ATOM 1588 O O . ASP A 1 198 ? -17.044 -3.072 18.967 1.00 87.81 198 ASP A O 1
ATOM 1592 N N . ILE A 1 199 ? -15.792 -4.816 19.639 1.00 90.81 199 ILE A N 1
ATOM 1593 C CA . ILE A 1 199 ? -14.632 -4.005 20.034 1.00 90.81 199 ILE A CA 1
ATOM 1594 C C . ILE A 1 199 ? -14.105 -3.229 18.822 1.00 90.81 199 ILE A C 1
ATOM 1596 O O . ILE A 1 199 ? -13.881 -2.027 18.917 1.00 90.81 199 ILE A O 1
ATOM 1600 N N . ALA A 1 200 ? -13.936 -3.879 17.669 1.00 90.12 200 ALA A N 1
ATOM 1601 C CA . ALA A 1 200 ? -13.436 -3.225 16.463 1.00 90.12 200 ALA A CA 1
ATOM 1602 C C . ALA A 1 200 ? -14.363 -2.094 15.967 1.00 90.12 200 ALA A C 1
ATOM 1604 O O . ALA A 1 200 ? -13.869 -1.033 15.576 1.00 90.12 200 ALA A O 1
ATOM 1605 N N . ILE A 1 201 ? -15.689 -2.278 16.034 1.00 88.06 201 ILE A N 1
ATOM 1606 C CA . ILE A 1 201 ? -16.671 -1.228 15.707 1.00 88.06 201 ILE A CA 1
ATOM 1607 C C . ILE A 1 201 ? -16.475 -0.013 16.610 1.00 88.06 201 ILE A C 1
ATOM 1609 O O . ILE A 1 201 ? -16.353 1.114 16.128 1.00 88.06 201 ILE A O 1
ATOM 1613 N N . VAL A 1 202 ? -16.414 -0.246 17.920 1.00 90.44 202 VAL A N 1
ATOM 1614 C CA . VAL A 1 202 ? -16.266 0.817 18.917 1.00 90.44 202 VAL A CA 1
ATOM 1615 C C . VAL A 1 202 ? -14.953 1.553 18.715 1.00 90.44 202 VAL A C 1
ATOM 1617 O O . VAL A 1 202 ? -14.945 2.779 18.648 1.00 90.44 202 VAL A O 1
ATOM 1620 N N . MET A 1 203 ? -13.856 0.821 18.521 1.00 91.12 203 MET A N 1
ATOM 1621 C CA . MET A 1 203 ? -12.541 1.413 18.294 1.00 91.12 203 MET A CA 1
ATOM 1622 C C . MET A 1 203 ? -12.529 2.346 17.081 1.00 91.12 203 MET A C 1
ATOM 1624 O O . MET A 1 203 ? -11.906 3.397 17.164 1.00 91.12 203 MET A O 1
ATOM 1628 N N . ARG A 1 204 ? -13.252 2.044 15.990 1.00 87.56 204 ARG A N 1
ATOM 1629 C CA . ARG A 1 204 ? -13.378 2.969 14.843 1.00 87.56 204 ARG A CA 1
ATOM 1630 C C . ARG A 1 204 ? -14.093 4.279 15.176 1.00 87.56 204 ARG A C 1
ATOM 1632 O O . ARG A 1 204 ? -13.894 5.264 14.475 1.00 87.56 204 ARG A O 1
ATOM 1639 N N . GLY A 1 205 ? -14.948 4.288 16.194 1.00 88.12 205 GLY A N 1
ATOM 1640 C CA . GLY A 1 205 ? -15.784 5.437 16.523 1.00 88.12 205 GLY A CA 1
ATOM 1641 C C . GLY A 1 205 ? -15.289 6.337 17.645 1.00 88.12 205 GLY A C 1
ATOM 1642 O O . GLY A 1 205 ? -15.810 7.440 17.791 1.00 88.12 205 GLY A O 1
ATOM 1643 N N . LEU A 1 206 ? -14.329 5.877 18.443 1.00 92.31 206 LEU A N 1
ATOM 1644 C CA . LEU A 1 206 ? -13.818 6.608 19.600 1.00 92.31 206 LEU A CA 1
ATOM 1645 C C . LEU A 1 206 ? -12.749 7.636 19.218 1.00 92.31 206 LEU A C 1
ATOM 1647 O O . LEU A 1 206 ? -12.047 7.491 18.222 1.00 92.31 206 LEU A O 1
ATOM 1651 N N . ASN A 1 207 ? -12.583 8.655 20.058 1.00 91.81 207 ASN A N 1
ATOM 1652 C CA . ASN A 1 207 ? -11.456 9.577 19.979 1.00 91.81 207 ASN A CA 1
ATOM 1653 C C . ASN A 1 207 ? -10.124 8.888 20.322 1.00 91.81 207 ASN A C 1
ATOM 1655 O O . ASN A 1 207 ? -10.073 7.837 20.972 1.00 91.81 207 ASN A O 1
ATOM 1659 N N . LYS A 1 208 ? -9.032 9.560 19.952 1.00 92.88 208 LYS A N 1
ATOM 1660 C CA . LYS A 1 208 ? -7.651 9.179 20.264 1.00 92.88 208 LYS A CA 1
ATOM 1661 C C . LYS A 1 208 ? -7.432 8.769 21.724 1.00 92.88 208 LYS A C 1
ATOM 1663 O O . LYS A 1 208 ? -6.834 7.729 21.987 1.00 92.88 208 LYS A O 1
ATOM 1668 N N . THR A 1 209 ? -7.905 9.559 22.687 1.00 92.75 209 THR A N 1
ATOM 1669 C CA . THR A 1 209 ? -7.681 9.315 24.123 1.00 92.75 209 THR A CA 1
ATOM 1670 C C . THR A 1 209 ? -8.313 8.001 24.583 1.00 92.75 209 THR A C 1
ATOM 1672 O O . THR A 1 209 ? -7.656 7.183 25.230 1.00 92.75 209 THR A O 1
ATOM 1675 N N . SER A 1 210 ? -9.569 7.760 24.211 1.00 94.12 210 SER A N 1
ATOM 1676 C CA . SER A 1 210 ? -10.300 6.547 24.572 1.00 94.12 210 SER A CA 1
ATOM 1677 C C . SER A 1 210 ? -9.759 5.321 23.828 1.00 94.12 210 SER A C 1
ATOM 1679 O O . SER A 1 210 ? -9.601 4.269 24.450 1.00 94.12 210 SER A O 1
ATOM 1681 N N . LYS A 1 211 ? -9.365 5.463 22.548 1.00 93.94 211 LYS A N 1
ATOM 1682 C CA . LYS A 1 211 ? -8.637 4.418 21.804 1.00 93.94 211 LYS A CA 1
ATOM 1683 C C . LYS A 1 211 ? -7.332 4.029 22.520 1.00 93.94 211 LYS A C 1
ATOM 1685 O O . LYS A 1 211 ? -7.114 2.841 22.762 1.00 93.94 211 LYS A O 1
ATOM 1690 N N . LYS A 1 212 ? -6.495 5.008 22.920 1.00 93.12 212 LYS A N 1
ATOM 1691 C CA . LYS A 1 212 ? -5.232 4.763 23.661 1.00 93.12 212 LYS A CA 1
ATOM 1692 C C . LYS A 1 212 ? -5.483 3.977 24.944 1.00 93.12 212 LYS A C 1
ATOM 1694 O O . LYS A 1 212 ? -4.808 2.979 25.187 1.00 93.12 212 LYS A O 1
ATOM 1699 N N . LYS A 1 213 ? -6.478 4.393 25.731 1.00 93.88 213 LYS A N 1
ATOM 1700 C CA . LYS A 1 213 ? -6.806 3.759 27.015 1.00 93.88 213 LYS A CA 1
ATOM 1701 C C . LYS A 1 213 ? -7.284 2.313 26.860 1.00 93.88 213 LYS A C 1
ATOM 1703 O O . LYS A 1 213 ? -6.911 1.452 27.650 1.00 93.88 213 LYS A O 1
ATOM 1708 N N . ILE A 1 214 ? -8.094 2.022 25.843 1.00 92.81 214 ILE A N 1
ATOM 1709 C CA . ILE A 1 214 ? -8.550 0.650 25.591 1.00 92.81 214 ILE A CA 1
ATOM 1710 C C . ILE A 1 214 ? -7.388 -0.238 25.125 1.00 92.81 214 ILE A C 1
ATOM 1712 O O . ILE A 1 214 ? -7.207 -1.332 25.662 1.00 92.81 214 ILE A O 1
ATOM 1716 N N . PHE A 1 215 ? -6.563 0.225 24.180 1.00 92.06 215 PHE A N 1
ATOM 1717 C CA . PHE A 1 215 ? -5.426 -0.563 23.695 1.00 92.06 215 PHE A CA 1
ATOM 1718 C C . PHE A 1 215 ? -4.362 -0.830 24.766 1.00 92.06 215 PHE A C 1
ATOM 1720 O O . PHE A 1 215 ? -3.794 -1.925 24.776 1.00 92.06 215 PHE A O 1
ATOM 1727 N N . SER A 1 216 ? -4.105 0.114 25.681 1.00 91.50 216 SER A N 1
ATOM 1728 C CA . SER A 1 216 ? -3.143 -0.091 26.776 1.00 91.50 216 SER A CA 1
ATOM 1729 C C . SER A 1 216 ? -3.565 -1.208 27.734 1.00 91.50 216 SER A C 1
ATOM 1731 O O . SER A 1 216 ? -2.710 -1.853 28.335 1.00 91.50 216 SER A O 1
ATOM 1733 N N . CYS A 1 217 ? -4.867 -1.495 27.818 1.00 92.56 217 CYS A N 1
ATOM 1734 C CA . CYS A 1 217 ? -5.425 -2.561 28.649 1.00 92.56 217 CYS A CA 1
ATOM 1735 C C . CYS A 1 217 ? -5.437 -3.941 27.956 1.00 92.56 217 CYS A C 1
ATOM 1737 O O . CYS A 1 217 ? -5.897 -4.918 28.546 1.00 92.56 217 CYS A O 1
ATOM 1739 N N . MET A 1 218 ? -4.949 -4.053 26.713 1.00 91.88 218 MET A N 1
ATOM 1740 C CA . MET A 1 218 ? -4.914 -5.305 25.948 1.00 91.88 218 MET A CA 1
ATOM 1741 C C . MET A 1 218 ? -3.504 -5.893 25.832 1.00 91.88 218 MET A C 1
ATOM 1743 O O . MET A 1 218 ? -2.512 -5.180 25.632 1.00 91.88 218 MET A O 1
ATOM 1747 N N . SER A 1 219 ? -3.426 -7.228 25.835 1.00 88.56 219 SER A N 1
ATOM 1748 C CA . SER A 1 219 ? -2.200 -7.938 25.460 1.00 88.56 219 SER A CA 1
ATOM 1749 C C . SER A 1 219 ? -1.851 -7.689 23.982 1.00 88.56 219 SER A C 1
ATOM 1751 O O . SER A 1 219 ? -2.768 -7.524 23.172 1.00 88.56 219 SER A O 1
ATOM 1753 N N . PRO A 1 220 ? -0.559 -7.703 23.593 1.00 84.38 220 PRO A N 1
ATOM 1754 C CA . PRO A 1 220 ? -0.146 -7.457 22.207 1.00 84.38 220 PRO A CA 1
ATOM 1755 C C . PRO A 1 220 ? -0.892 -8.324 21.181 1.00 84.38 220 PRO A C 1
ATOM 1757 O O . PRO A 1 220 ? -1.449 -7.802 20.218 1.00 84.38 220 PRO A O 1
ATOM 1760 N N . GLY A 1 221 ? -1.027 -9.629 21.449 1.00 84.31 221 GLY A N 1
ATOM 1761 C CA . GLY A 1 221 ? -1.760 -10.541 20.565 1.00 84.31 221 GLY A CA 1
ATOM 1762 C C . GLY A 1 221 ? -3.252 -10.210 20.434 1.00 84.31 221 GLY A C 1
ATOM 1763 O O . GLY A 1 221 ? -3.820 -10.341 19.353 1.00 84.31 221 GLY A O 1
ATOM 1764 N N . ARG A 1 222 ? -3.905 -9.722 21.501 1.00 87.69 222 ARG A N 1
ATOM 1765 C CA . ARG A 1 222 ? -5.306 -9.277 21.417 1.00 87.69 222 ARG A CA 1
ATOM 1766 C C . ARG A 1 222 ? -5.424 -8.003 20.585 1.00 87.69 222 ARG A C 1
ATOM 1768 O O . ARG A 1 222 ? -6.339 -7.927 19.770 1.00 87.69 222 ARG A O 1
ATOM 1775 N N . ARG A 1 223 ? -4.495 -7.047 20.729 1.00 88.88 223 ARG A N 1
ATOM 1776 C CA . ARG A 1 223 ? -4.486 -5.823 19.905 1.00 88.88 223 ARG A CA 1
ATOM 1777 C C . ARG A 1 223 ? -4.393 -6.148 18.422 1.00 88.88 223 ARG A C 1
ATOM 1779 O O . ARG A 1 223 ? -5.161 -5.596 17.646 1.00 88.88 223 ARG A O 1
ATOM 1786 N N . GLU A 1 224 ? -3.523 -7.084 18.048 1.00 85.19 224 GLU A N 1
ATOM 1787 C CA . GLU A 1 224 ? -3.386 -7.539 16.662 1.00 85.19 224 GLU A CA 1
ATOM 1788 C C . GLU A 1 224 ? -4.694 -8.140 16.121 1.00 85.19 224 GLU A C 1
ATOM 1790 O O . GLU A 1 224 ? -5.107 -7.829 15.003 1.00 85.19 224 GLU A O 1
ATOM 1795 N N . VAL A 1 225 ? -5.380 -8.975 16.911 1.00 88.19 225 VAL A N 1
ATOM 1796 C CA . VAL A 1 225 ? -6.679 -9.551 16.521 1.00 88.19 225 VAL A CA 1
ATOM 1797 C C . VAL A 1 225 ? -7.720 -8.455 16.288 1.00 88.19 225 VAL A C 1
ATOM 1799 O O . VAL A 1 225 ? -8.412 -8.483 15.268 1.00 88.19 225 VAL A O 1
ATOM 1802 N N . ILE A 1 226 ? -7.820 -7.483 17.201 1.00 89.38 226 ILE A N 1
ATOM 1803 C CA . ILE A 1 226 ? -8.748 -6.354 17.058 1.00 89.38 226 ILE A CA 1
ATOM 1804 C C . ILE A 1 226 ? -8.381 -5.505 15.842 1.00 89.38 226 ILE A C 1
ATOM 1806 O O . ILE A 1 226 ? -9.260 -5.184 15.049 1.00 89.38 226 ILE A O 1
ATOM 1810 N N . TRP A 1 227 ? -7.100 -5.194 15.640 1.00 85.56 227 TRP A N 1
ATOM 1811 C CA . TRP A 1 227 ? -6.642 -4.417 14.491 1.00 85.56 227 TRP A CA 1
ATOM 1812 C C . TRP A 1 227 ? -6.994 -5.089 13.160 1.00 85.56 227 TRP A C 1
ATOM 1814 O O . TRP A 1 227 ? -7.589 -4.461 12.286 1.00 85.56 227 TRP A O 1
ATOM 1824 N N . LYS A 1 228 ? -6.722 -6.393 13.016 1.00 83.38 228 LYS A N 1
ATOM 1825 C CA . LYS A 1 228 ? -7.110 -7.148 11.812 1.00 83.38 228 LYS A CA 1
ATOM 1826 C C . LYS A 1 228 ? -8.613 -7.054 11.553 1.00 83.38 228 LYS A C 1
ATOM 1828 O O . LYS A 1 228 ? -9.020 -6.898 10.404 1.00 83.38 228 LYS A O 1
ATOM 1833 N N . LYS A 1 229 ? -9.433 -7.094 12.611 1.00 86.81 229 LYS A N 1
ATOM 1834 C CA . LYS A 1 229 ? -10.885 -6.899 12.504 1.00 86.81 229 LYS A CA 1
ATOM 1835 C C . LYS A 1 229 ? -11.240 -5.482 12.069 1.00 86.81 229 LYS A C 1
ATOM 1837 O O . LYS A 1 229 ? -11.993 -5.354 11.111 1.00 86.81 229 LYS A O 1
ATOM 1842 N N . VAL A 1 230 ? -10.650 -4.455 12.685 1.00 84.38 230 VAL A N 1
ATOM 1843 C CA . VAL A 1 230 ? -10.811 -3.041 12.301 1.00 84.38 230 VAL A CA 1
ATOM 1844 C C . VAL A 1 230 ? -10.493 -2.817 10.826 1.00 84.38 230 VAL A C 1
ATOM 1846 O O . VAL A 1 230 ? -11.246 -2.129 10.142 1.00 84.38 230 VAL A O 1
ATOM 1849 N N . ASN A 1 231 ? -9.423 -3.420 10.314 1.00 74.75 231 ASN A N 1
ATOM 1850 C CA . ASN A 1 231 ? -9.030 -3.254 8.917 1.00 74.75 231 ASN A CA 1
ATOM 1851 C C . ASN A 1 231 ? -9.968 -4.002 7.950 1.00 74.75 231 ASN A C 1
ATOM 1853 O O . ASN A 1 231 ? -10.267 -3.520 6.865 1.00 74.75 231 ASN A O 1
ATOM 1857 N N . SER A 1 232 ? -10.492 -5.160 8.362 1.00 74.00 232 SER A N 1
ATOM 1858 C CA . SER A 1 232 ? -11.458 -5.941 7.571 1.00 74.00 232 SER A CA 1
ATOM 1859 C C . SER A 1 232 ? -12.916 -5.479 7.702 1.00 74.00 232 SER A C 1
ATOM 1861 O O . SER A 1 232 ? -13.795 -6.061 7.068 1.00 74.00 232 SER A O 1
ATOM 1863 N N . LEU A 1 233 ? -13.200 -4.488 8.557 1.00 76.06 233 LEU A N 1
ATOM 1864 C CA . 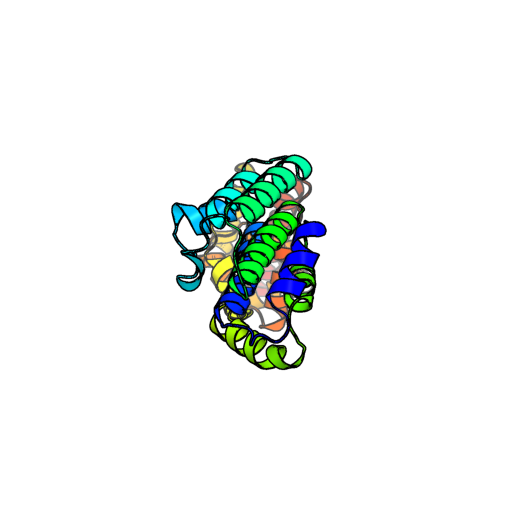LEU A 1 233 ? -14.563 -4.046 8.849 1.00 76.06 233 LEU A CA 1
ATOM 1865 C C . LEU A 1 233 ? -15.168 -3.330 7.637 1.00 76.06 233 LEU A C 1
ATOM 1867 O O . LEU A 1 233 ? -14.906 -2.148 7.388 1.00 76.06 233 LEU A O 1
ATOM 1871 N N . PHE A 1 234 ? -16.038 -4.048 6.932 1.00 65.75 234 PHE A N 1
ATOM 1872 C CA . PHE A 1 234 ? -16.992 -3.484 5.991 1.00 65.75 234 PHE A CA 1
ATOM 1873 C C . PHE A 1 234 ? -18.346 -3.375 6.694 1.00 65.75 234 PHE A C 1
ATOM 1875 O O . PHE A 1 234 ? -18.960 -4.384 7.032 1.00 65.75 234 PHE A O 1
ATOM 1882 N N . LEU A 1 235 ? -18.776 -2.149 6.987 1.00 65.06 235 LEU A N 1
ATOM 1883 C CA . LEU A 1 235 ? -20.076 -1.902 7.606 1.00 65.06 235 LEU A CA 1
ATOM 1884 C C . LEU A 1 235 ? -21.097 -1.705 6.491 1.00 65.06 235 LEU A C 1
ATOM 1886 O O . LEU A 1 235 ? -21.055 -0.698 5.788 1.00 65.06 235 LEU A O 1
ATOM 1890 N N . GLU A 1 236 ? -21.992 -2.676 6.329 1.00 55.41 236 GLU A N 1
ATOM 1891 C CA . GLU A 1 236 ? -23.029 -2.651 5.291 1.00 55.41 236 GLU A CA 1
ATOM 1892 C C . GLU A 1 236 ? -24.059 -1.542 5.545 1.00 55.41 236 GLU A C 1
ATOM 1894 O O . GLU A 1 236 ? -24.634 -0.993 4.602 1.00 55.41 236 GLU A O 1
ATOM 1899 N N . SER A 1 237 ? -24.264 -1.155 6.810 1.00 64.56 237 SER A N 1
ATOM 1900 C CA . SER A 1 237 ? -25.167 -0.070 7.171 1.00 64.56 237 SER A CA 1
ATOM 1901 C C . SER A 1 237 ? -24.686 0.761 8.365 1.00 64.56 237 SER A C 1
ATOM 1903 O O . SER A 1 237 ? -23.976 0.304 9.260 1.00 64.56 237 SER A O 1
ATOM 1905 N N . GLN A 1 238 ? -25.173 2.004 8.445 1.00 70.38 238 GLN A N 1
ATOM 1906 C CA . GLN A 1 238 ? -25.024 2.832 9.649 1.00 70.38 238 GLN A CA 1
ATOM 1907 C C . GLN A 1 238 ? -25.698 2.201 10.886 1.00 70.38 238 GLN A C 1
ATOM 1909 O O . GLN A 1 238 ? -25.455 2.651 12.005 1.00 70.38 238 GLN A O 1
ATOM 1914 N N . GLY A 1 239 ? -26.620 1.243 10.704 1.00 72.94 239 GLY A N 1
ATOM 1915 C CA . GLY A 1 239 ? -27.330 0.569 11.797 1.00 72.94 239 GLY A CA 1
ATOM 1916 C C . GLY A 1 239 ? -26.425 -0.400 12.548 1.00 72.94 239 GLY A C 1
ATOM 1917 O O . GLY A 1 239 ? -26.467 -0.446 13.773 1.00 72.94 239 GLY A O 1
ATOM 1918 N N . ASP A 1 240 ? -25.537 -1.078 11.825 1.00 75.75 240 ASP A N 1
ATOM 1919 C CA . ASP A 1 240 ? -24.600 -2.049 12.399 1.00 75.75 240 ASP A CA 1
ATOM 1920 C C . ASP A 1 240 ? -23.569 -1.364 13.300 1.00 75.75 240 ASP A C 1
ATOM 1922 O O . ASP A 1 240 ? -23.220 -1.867 14.366 1.00 75.75 240 ASP A O 1
ATOM 1926 N N . PHE A 1 241 ? -23.137 -0.162 12.908 1.00 81.81 241 PHE A N 1
ATOM 1927 C CA . PHE A 1 241 ? -22.228 0.652 13.711 1.00 81.81 241 PHE A CA 1
ATOM 1928 C C . PHE A 1 241 ? -22.851 1.072 15.048 1.00 81.81 241 PHE A C 1
ATOM 1930 O O . PHE A 1 241 ? -22.220 0.976 16.100 1.00 81.81 241 PHE A O 1
ATOM 1937 N N . GLU A 1 242 ? -24.104 1.525 15.009 1.00 85.25 242 GLU A N 1
ATOM 1938 C CA . GLU A 1 242 ? -24.853 1.929 16.198 1.00 85.25 242 GLU A CA 1
ATOM 1939 C C . GLU A 1 242 ? -25.112 0.737 17.126 1.00 85.25 242 GLU A C 1
ATOM 1941 O O . GLU A 1 242 ? -24.839 0.820 18.322 1.00 85.25 242 GLU A O 1
ATOM 1946 N N . ALA A 1 243 ? -25.552 -0.394 16.568 1.00 85.56 243 ALA A N 1
ATOM 1947 C CA . ALA A 1 243 ? -25.799 -1.618 17.322 1.00 85.56 243 ALA A CA 1
ATOM 1948 C C . ALA A 1 243 ? -24.530 -2.137 18.019 1.00 85.56 243 ALA A C 1
ATOM 1950 O O . ALA A 1 243 ? -24.586 -2.495 19.196 1.00 85.56 243 ALA A O 1
ATOM 1951 N N . GLY A 1 244 ? -23.380 -2.117 17.335 1.00 86.50 244 GLY A N 1
ATOM 1952 C CA . GLY A 1 244 ? -22.102 -2.514 17.930 1.00 86.50 244 GLY A CA 1
ATOM 1953 C C . GLY A 1 244 ? -21.684 -1.611 19.095 1.00 86.50 244 GLY A C 1
ATOM 1954 O O . GLY A 1 244 ? -21.253 -2.105 20.138 1.00 86.50 244 GLY A O 1
ATOM 1955 N N . MET A 1 245 ? -21.880 -0.292 18.971 1.00 88.69 245 MET A N 1
ATOM 1956 C CA . MET A 1 245 ? -21.613 0.647 20.067 1.00 88.69 245 MET A CA 1
ATOM 1957 C C . MET A 1 245 ? -22.530 0.424 21.274 1.00 88.69 245 MET A C 1
ATOM 1959 O O . MET A 1 245 ? -22.050 0.405 22.407 1.00 88.69 245 MET A O 1
ATOM 1963 N N . VAL A 1 246 ? -23.833 0.236 21.045 1.00 89.62 246 VAL A N 1
ATOM 1964 C CA . VAL A 1 246 ? -24.805 -0.028 22.120 1.00 89.62 246 VAL A CA 1
ATOM 1965 C C . VAL A 1 246 ? -24.473 -1.331 22.836 1.00 89.62 246 VAL A C 1
ATOM 1967 O O . VAL A 1 246 ? -24.387 -1.351 24.059 1.00 89.62 246 VAL A O 1
ATOM 1970 N N . LYS A 1 247 ? -24.192 -2.400 22.091 1.00 89.00 247 LYS A N 1
ATOM 1971 C CA . LYS A 1 247 ? -23.839 -3.696 22.675 1.00 89.00 247 LYS A CA 1
ATOM 1972 C C . LYS A 1 247 ? -22.581 -3.613 23.540 1.00 89.00 247 LYS A C 1
ATOM 1974 O O . LYS A 1 247 ? -22.537 -4.188 24.627 1.00 89.00 247 LYS A O 1
ATOM 1979 N N . PHE A 1 248 ? -21.564 -2.876 23.095 1.00 89.88 248 PHE A N 1
ATOM 1980 C CA . PHE A 1 248 ? -20.366 -2.659 23.903 1.00 89.88 248 PHE A CA 1
ATOM 1981 C C . PHE A 1 248 ? -20.673 -1.880 25.184 1.00 89.88 248 PHE A C 1
ATOM 1983 O O . PHE A 1 248 ? -20.173 -2.247 26.245 1.00 89.88 248 PHE A O 1
ATOM 1990 N N . LEU A 1 249 ? -21.519 -0.847 25.105 1.00 90.06 249 LEU A N 1
ATOM 1991 C CA . LEU A 1 249 ? -21.971 -0.079 26.266 1.00 90.06 249 LEU A CA 1
ATOM 1992 C C . LEU A 1 249 ? -22.702 -0.967 27.285 1.00 90.06 249 LEU A C 1
ATOM 1994 O O . LEU A 1 249 ? -22.381 -0.921 28.469 1.00 90.06 249 LEU A O 1
ATOM 1998 N N . GLU A 1 250 ? -23.615 -1.826 26.833 1.00 89.50 250 GLU A N 1
ATOM 1999 C CA . GLU A 1 250 ? -24.336 -2.777 27.693 1.00 89.50 250 GLU A CA 1
ATOM 2000 C C . GLU A 1 250 ? -23.379 -3.750 28.398 1.00 89.50 250 GLU A C 1
ATOM 2002 O O . GLU A 1 250 ? -23.495 -4.011 29.59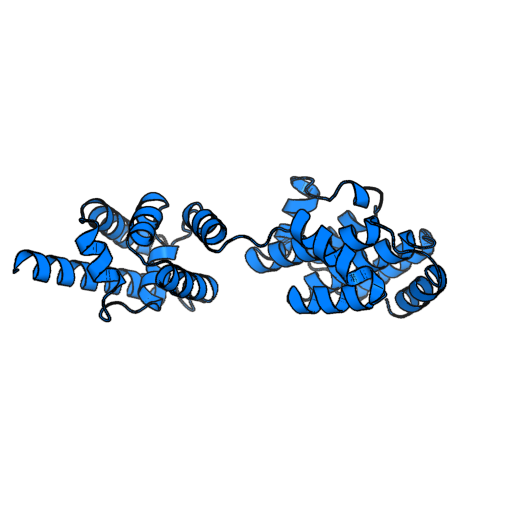8 1.00 89.50 250 GLU A O 1
ATOM 2007 N N . CYS A 1 251 ? -22.385 -4.266 27.670 1.00 87.75 251 CYS A N 1
ATOM 2008 C CA . CYS A 1 251 ? -21.373 -5.155 28.240 1.00 87.75 251 CYS A CA 1
ATOM 2009 C C . CYS A 1 251 ? -20.480 -4.433 29.258 1.00 87.75 251 CYS A C 1
ATOM 2011 O O . CYS A 1 251 ? -20.088 -5.017 30.274 1.00 87.75 251 CYS A O 1
ATOM 2013 N N . PHE A 1 252 ? -20.177 -3.161 28.997 1.00 87.12 252 PHE A N 1
ATOM 2014 C CA . PHE A 1 252 ? -19.438 -2.295 29.906 1.00 87.12 252 PHE A CA 1
ATOM 2015 C C . PHE A 1 252 ? -20.190 -2.139 31.230 1.00 87.12 252 PHE A C 1
ATOM 2017 O O . PHE A 1 252 ? -19.634 -2.414 32.291 1.00 87.12 252 PHE A O 1
ATOM 2024 N N . GLU A 1 253 ? -21.474 -1.781 31.170 1.00 86.44 253 GLU A N 1
ATOM 2025 C CA . GLU A 1 253 ? -22.323 -1.604 32.353 1.00 86.44 253 GLU A CA 1
ATOM 2026 C C . GLU A 1 253 ? -22.465 -2.889 33.164 1.00 86.44 253 GLU A C 1
ATOM 2028 O O . GLU A 1 253 ? -22.375 -2.863 34.392 1.00 86.44 253 GLU A O 1
ATOM 2033 N N . LYS A 1 254 ? -22.619 -4.030 32.488 1.00 85.31 254 LYS A N 1
ATOM 2034 C CA . LYS A 1 254 ? -22.672 -5.332 33.155 1.00 85.31 254 LYS A CA 1
ATOM 2035 C C . LYS A 1 254 ? -21.374 -5.639 33.909 1.00 85.31 254 LYS A C 1
ATOM 2037 O O . LYS A 1 254 ? -21.415 -6.077 35.056 1.00 85.31 254 LYS A O 1
ATOM 2042 N N . THR A 1 255 ? -20.227 -5.352 33.295 1.00 82.50 255 THR A N 1
ATOM 2043 C CA . THR A 1 255 ? -18.908 -5.574 33.907 1.00 82.50 255 THR A CA 1
ATOM 2044 C C . THR A 1 255 ? -18.683 -4.650 35.112 1.00 82.50 255 THR A C 1
ATOM 2046 O O . THR A 1 255 ? -18.113 -5.070 36.119 1.00 82.50 255 THR A O 1
ATOM 2049 N N . GLU A 1 256 ? -19.156 -3.401 35.056 1.00 79.06 256 GLU A N 1
ATOM 2050 C CA . GLU A 1 256 ? -19.116 -2.475 36.198 1.00 79.06 256 GLU A CA 1
ATOM 2051 C C . GLU A 1 256 ? -19.984 -2.960 37.367 1.00 79.06 256 GLU A C 1
ATOM 2053 O O . GLU A 1 256 ? -19.544 -2.913 38.516 1.00 79.06 256 GLU A O 1
ATOM 2058 N N . GLN A 1 257 ? -21.186 -3.476 37.090 1.00 79.25 257 GLN A N 1
ATOM 2059 C CA . GLN A 1 257 ? -22.076 -4.030 38.117 1.00 79.25 257 GLN A CA 1
ATOM 2060 C C . GLN A 1 257 ? -21.475 -5.264 38.803 1.00 79.25 257 GLN A C 1
ATOM 2062 O O . GLN A 1 257 ? -21.533 -5.376 40.026 1.00 79.25 257 GLN A O 1
ATOM 2067 N N . GLU A 1 258 ? -20.854 -6.166 38.039 1.00 78.00 258 GLU A N 1
ATOM 2068 C CA . GLU A 1 258 ? -20.171 -7.349 38.581 1.00 78.00 258 GLU A CA 1
ATOM 2069 C C . GLU A 1 258 ? -18.955 -6.968 39.445 1.00 78.00 258 GLU A C 1
ATOM 2071 O O . GLU A 1 258 ? -18.710 -7.582 40.486 1.00 78.00 258 GLU A O 1
ATOM 2076 N N . ASN A 1 259 ? -18.229 -5.911 39.064 1.00 70.12 259 ASN A N 1
ATOM 2077 C CA . ASN A 1 259 ? -17.110 -5.382 39.846 1.00 70.12 259 ASN A CA 1
ATOM 2078 C C . ASN A 1 259 ? -17.556 -4.672 41.132 1.00 70.12 259 ASN A C 1
ATOM 2080 O O . ASN A 1 259 ? -16.826 -4.715 42.113 1.00 70.12 259 ASN A O 1
ATOM 2084 N N . ALA A 1 260 ? -18.724 -4.025 41.143 1.00 70.25 260 ALA A N 1
ATOM 2085 C CA . ALA A 1 260 ? -19.274 -3.389 42.342 1.00 70.25 260 ALA A CA 1
ATOM 2086 C C . ALA A 1 260 ? -19.851 -4.400 43.354 1.00 70.25 260 ALA A C 1
ATOM 2088 O O . ALA A 1 260 ? -20.039 -4.060 44.521 1.00 70.25 260 ALA A O 1
ATOM 2089 N N . ALA A 1 261 ? -20.155 -5.623 42.907 1.00 60.22 261 ALA A N 1
ATOM 2090 C CA . ALA A 1 261 ? -20.713 -6.699 43.726 1.00 60.22 261 ALA A CA 1
ATOM 2091 C C . ALA A 1 261 ? -19.660 -7.664 44.313 1.00 60.22 261 ALA A C 1
ATOM 2093 O O . ALA A 1 261 ? -20.027 -8.525 45.117 1.00 60.22 261 ALA A O 1
ATOM 2094 N N . SER A 1 262 ? -18.389 -7.541 43.907 1.00 55.00 262 SER A N 1
ATOM 2095 C CA . SER A 1 262 ? -17.248 -8.361 44.359 1.00 55.00 262 SER A CA 1
ATOM 2096 C C . SER A 1 262 ? -16.391 -7.624 45.383 1.00 55.00 262 SER A C 1
ATOM 2098 O O . SER A 1 262 ? -15.889 -8.296 46.311 1.00 55.00 262 SER A O 1
#

Foldseek 3Di:
DVVLLVVQCVQAPPHDADPLLLLLLLVLLVQLVLCVVPNLVSSLCCCPVVVVRDPSCPVVVCQNVLSCCLNVVHDLVVSCVVLVVVCVVVVDGHNRSLSSVLSSVSSSCSSVNNHSVVNSVVSCVSPDPVCVVVSVVVSCVVPPDQDLVNVLLVLLQDDADADPVCVVLQVVVQVLLVPDDLVLLLCLLVDPQQDLLLVLLSLSHHHSVSVVSNVVSDDPVSSVSSVVNNVVDDDPDSVVSNVSSVSSVVSSVVSVVVVVVD

pLDDT: mean 87.48, std 8.15, range [55.0, 97.31]

Sequence (262 aa):
MDSIKKDVIKKTRGMKVTEQVYIAIIQMLKLSRAAGKEGVFAMEFDVLDNGKLEPELDDITILPMAIRCVCGGMDPEWFREIMDTKYWVKDPQGMEALVYYICMDGISMIGVGMPEHFLERLLTALLPDECMPEYERLKEERMPQQTMEEIIEEFIEEEPHIPRRCMIIRNVLEEKINQATESSIQKLVGSDIVDAFDIAIVMRGLNKTSKKKIFSCMSPGRREVIWKKVNSLFLESQGDFEAGMVKFLECFEKTEQENAAS

Secondary structure (DSSP, 8-state):
-HHHHHHHHHHHTTPPPPHHHHHHHHHHHHHHHHHHHH-THHHHIIIIIS--S-GGGTT-THHHHHHHHHHTT--HHHHHHHHHHHHHHH---HHHHHHHHHHHHHHHHHHTT--HHHHHHHHHTTS-GGGHHHHHHHHHHHSPPPPHHHHHHHHHHSPP---GGGHHHHHHHHHHHHHS-HHHHHHHHHSTTS-HHHHHHHHHHS-HHHHHHHHHTS-HHHHHHHHHHHHH---S-HHHHHHHHHHHHHHHHHHHHHHH--

Radius of gyration: 23.84 Å; chains: 1; bounding box: 51×32×73 Å